Protein AF-A0A1C7MFK5-F1 (afdb_monomer_lite)

Foldseek 3Di:
DDDPPDPPPDPAWWKKKWFWDDDPDPDDTDIAIETEDADPLDPPDPADDQVNPDPRPDPQKDADPVDNSYMYGHDQLLVRLVCCVPPVCCVPVNPGDGQEIEMDQTEAFQFFDQSCVVPSSNNNQQSCLVVVHEYERHYEQDHPSDDPVPDPVDCQPSVNVSVVVVVVVVCVLCPPDPSVVDHSDGRQKYKYKYAADEGPPDPQHDAEEFEAARAAQDWDWDWDQDPVPRHIDTDTDNDCVRRPCQDDDNPGHGCVVQSNDSHMYMYMDGPPPDGPCVVVVVVVVVCVVPVDDPDDPD

Radius of gyration: 21.27 Å; chains: 1; bounding box: 62×51×61 Å

Secondary structure (DSSP, 8-state):
-----------PPP-EEEEE---SSSS---EEEEEE------TT-S-BSGGG-B-TT--SEEE-SS-TTEEEESS-HHHHHHHIIIIIHHHHHTTPPP-EEEEEEEES---HHHHHHH-HHHHHHHHHHHTT--EEEEEESS---S-GGG----TTSHHHHHHHHHHHHHHHHHTT--TTTS-SS-TTEEEEEEE-S-STTSS-SSPPEEEEBS-SS--EEEEEE-TTTSSEEEEEE--TTTT---SS-TTSPBHHHHHTSS-EEEEEEES--PPPHHHHHHHHHHHHHHH-TT----

Sequence (298 aa):
MTPRNKCQQGTLPQYAVQFKHLGFGEHQGNILRFEGRWTRCSLGRTRCGEFGSVPVGAPYFGQDQHNPDLFYFNGTPAATVLFGLDVIVPQHFGSKPVDLVVSGPNEGQNNGPFIFTTSGTIGATYASVERGLPAVAFSAGNSTHRSFTTNTGKKDDPANLAGQVVAKLVIALAKGVNTKQNRLLPLGIGLTVNLPIFGPGNDCTEPPFILTRLTGGATIDKISISSQTGFPTSSDLVAPGLNTPINGIISLPGETPTSAKCETAVSIFSVDYDAPAAIAAPIQAHLLPIIGNGRSLL

Structure (mmCIF, N/CA/C/O backbone):
data_AF-A0A1C7MFK5-F1
#
_entry.id   AF-A0A1C7MFK5-F1
#
loop_
_atom_site.group_PDB
_atom_site.id
_atom_site.type_symbol
_atom_site.label_atom_id
_atom_site.label_alt_id
_atom_site.label_comp_id
_atom_site.label_asym_id
_atom_site.label_entity_id
_atom_site.label_seq_id
_atom_site.pdbx_PDB_ins_code
_atom_site.Cartn_x
_atom_site.Cartn_y
_atom_site.Cartn_z
_atom_site.occupancy
_atom_site.B_iso_or_equiv
_atom_site.auth_seq_id
_atom_site.auth_comp_id
_atom_site.auth_asym_id
_atom_site.auth_atom_id
_atom_site.pdbx_PDB_model_num
ATOM 1 N N . MET A 1 1 ? 34.290 -12.315 -0.482 1.00 34.56 1 MET A N 1
ATOM 2 C CA . MET A 1 1 ? 32.872 -11.934 -0.660 1.00 34.56 1 MET A CA 1
ATOM 3 C C . MET A 1 1 ? 32.040 -13.195 -0.522 1.00 34.56 1 MET A C 1
ATOM 5 O O . MET A 1 1 ? 32.123 -14.069 -1.370 1.00 34.56 1 MET A O 1
ATOM 9 N N . THR A 1 2 ? 31.370 -13.357 0.613 1.00 22.39 2 THR A N 1
ATOM 10 C CA . THR A 1 2 ? 30.671 -14.591 0.994 1.00 22.39 2 THR A CA 1
ATOM 11 C C . THR A 1 2 ? 29.369 -14.731 0.188 1.00 22.39 2 THR A C 1
ATOM 13 O O . THR A 1 2 ? 28.595 -13.770 0.162 1.00 22.39 2 THR A O 1
ATOM 16 N N . PRO A 1 3 ? 29.093 -15.872 -0.472 1.00 23.62 3 PRO A N 1
ATOM 17 C CA . PRO A 1 3 ? 27.879 -16.048 -1.267 1.00 23.62 3 PRO A CA 1
ATOM 18 C C . PRO A 1 3 ? 26.658 -16.139 -0.344 1.00 23.62 3 PRO A C 1
ATOM 20 O O . PRO A 1 3 ? 26.613 -16.979 0.557 1.00 23.62 3 PRO A O 1
ATOM 23 N N . ARG A 1 4 ? 25.651 -15.279 -0.548 1.00 24.02 4 ARG A N 1
ATOM 24 C CA . ARG A 1 4 ? 24.360 -15.382 0.150 1.00 24.02 4 ARG A CA 1
ATOM 25 C C . ARG A 1 4 ? 23.555 -16.537 -0.450 1.00 24.02 4 ARG A C 1
ATOM 27 O O . ARG A 1 4 ? 22.720 -16.329 -1.322 1.00 24.02 4 ARG A O 1
ATOM 34 N N . ASN A 1 5 ? 23.779 -17.747 0.053 1.00 24.45 5 ASN A N 1
ATOM 35 C CA . ASN A 1 5 ? 22.832 -18.848 -0.092 1.00 24.45 5 ASN A CA 1
ATOM 36 C C . ASN A 1 5 ? 21.573 -18.511 0.714 1.00 24.45 5 ASN A C 1
ATOM 38 O O . ASN A 1 5 ? 21.544 -18.655 1.935 1.00 24.45 5 ASN A O 1
ATOM 42 N N . LYS A 1 6 ? 20.531 -18.036 0.034 1.00 25.02 6 LYS A N 1
ATOM 43 C CA . LYS A 1 6 ? 19.189 -17.894 0.601 1.00 25.02 6 LYS A CA 1
ATOM 44 C C . LYS A 1 6 ? 18.189 -18.643 -0.281 1.00 25.02 6 LYS A C 1
ATOM 46 O O . LYS A 1 6 ? 17.406 -18.037 -0.995 1.00 25.02 6 LYS A O 1
ATOM 51 N N . CYS A 1 7 ? 18.142 -19.967 -0.134 1.00 21.17 7 CYS A N 1
ATOM 52 C CA . CYS A 1 7 ? 16.836 -20.624 -0.049 1.00 21.17 7 CYS A CA 1
ATOM 53 C C . CYS A 1 7 ? 16.244 -20.205 1.303 1.00 21.17 7 CYS A C 1
ATOM 55 O O . CYS A 1 7 ? 16.347 -20.925 2.296 1.00 21.17 7 CYS A O 1
ATOM 57 N N . GLN A 1 8 ? 15.741 -18.969 1.384 1.00 24.83 8 GLN A N 1
ATOM 58 C CA . GLN A 1 8 ? 14.966 -18.554 2.540 1.00 24.83 8 GLN A CA 1
ATOM 59 C C . GLN A 1 8 ? 13.680 -19.374 2.516 1.00 24.83 8 GLN A C 1
ATOM 61 O O . GLN A 1 8 ? 12.866 -19.243 1.606 1.00 24.83 8 GLN A O 1
ATOM 66 N N . GLN A 1 9 ? 13.498 -20.213 3.537 1.00 24.52 9 GLN A N 1
ATOM 67 C CA . GLN A 1 9 ? 12.167 -20.464 4.076 1.00 24.52 9 GLN A CA 1
ATOM 68 C C . GLN A 1 9 ? 11.458 -19.108 4.100 1.00 24.52 9 GLN A C 1
ATOM 70 O O . GLN A 1 9 ? 11.946 -18.206 4.777 1.00 24.52 9 GLN A O 1
ATOM 75 N N . GLY A 1 10 ? 10.421 -18.930 3.277 1.00 26.31 10 GLY A N 1
ATOM 76 C CA . GLY A 1 10 ? 9.772 -17.637 3.091 1.00 26.31 10 GLY A CA 1
ATOM 77 C C . GLY A 1 10 ? 9.350 -17.056 4.436 1.00 26.31 10 GLY A C 1
ATOM 78 O O . GLY A 1 10 ? 8.379 -17.506 5.041 1.00 26.31 10 GLY A O 1
ATOM 79 N N . THR A 1 11 ? 10.117 -16.087 4.924 1.00 31.39 11 THR A N 1
ATOM 80 C CA . THR A 1 11 ? 9.749 -15.224 6.038 1.00 31.39 11 THR A CA 1
ATOM 81 C C . THR A 1 11 ? 8.706 -14.270 5.483 1.00 31.39 11 THR A C 1
ATOM 83 O O . THR A 1 11 ? 9.035 -13.363 4.723 1.00 31.39 11 THR A O 1
ATOM 86 N N . LEU A 1 12 ? 7.438 -14.570 5.757 1.00 34.75 12 LEU A N 1
ATOM 87 C CA . LEU A 1 12 ? 6.312 -13.719 5.387 1.00 34.75 12 LEU A CA 1
ATOM 88 C C . LEU A 1 12 ? 6.352 -12.453 6.255 1.00 34.75 12 LEU A C 1
ATOM 90 O O . LEU A 1 12 ? 6.542 -12.601 7.462 1.00 34.75 12 LEU A O 1
ATOM 94 N N . PRO A 1 13 ? 6.177 -11.252 5.681 1.00 35.75 13 PRO A N 1
ATOM 95 C CA . PRO A 1 13 ? 6.284 -10.000 6.424 1.00 35.75 13 PRO A CA 1
ATOM 96 C C . PRO A 1 13 ? 5.230 -9.897 7.535 1.00 35.75 13 PRO A C 1
ATOM 98 O O . PRO A 1 13 ? 4.084 -10.318 7.354 1.00 35.75 13 PRO A O 1
ATOM 101 N N . GLN A 1 14 ? 5.602 -9.293 8.670 1.00 39.41 14 GLN A N 1
ATOM 102 C CA . GLN A 1 14 ? 4.634 -8.772 9.635 1.00 39.41 14 GLN A CA 1
ATOM 103 C C . GLN A 1 14 ? 3.899 -7.582 9.021 1.00 39.41 14 GLN A C 1
ATOM 105 O O . GLN A 1 14 ? 4.513 -6.681 8.451 1.00 39.41 14 GLN A O 1
ATOM 110 N N . TYR A 1 15 ? 2.581 -7.553 9.174 1.00 46.72 15 TYR A N 1
ATOM 111 C CA . TYR A 1 15 ? 1.778 -6.383 8.856 1.00 46.72 15 TYR A CA 1
ATOM 112 C C . TYR A 1 15 ? 0.739 -6.182 9.952 1.00 46.72 15 TYR A C 1
ATOM 114 O O . TYR A 1 15 ? 0.060 -7.120 10.376 1.00 46.72 15 TYR A O 1
ATOM 122 N N . ALA A 1 16 ? 0.632 -4.935 10.398 1.00 54.47 16 ALA A N 1
ATOM 123 C CA . ALA A 1 16 ? -0.406 -4.493 11.305 1.00 54.47 16 ALA A CA 1
ATOM 124 C C . ALA A 1 16 ? -1.501 -3.791 10.499 1.00 54.47 16 ALA A C 1
ATOM 126 O O . ALA A 1 16 ? -1.201 -2.895 9.715 1.00 54.47 16 ALA A O 1
ATOM 127 N N . VAL A 1 17 ? -2.761 -4.163 10.697 1.00 51.91 17 VAL A N 1
ATOM 128 C CA . VAL A 1 17 ? -3.902 -3.368 10.233 1.00 51.91 17 VAL A CA 1
ATOM 129 C C . VAL A 1 17 ? -4.434 -2.589 11.421 1.00 51.91 17 VAL A C 1
ATOM 131 O O . VAL A 1 17 ? -4.752 -3.173 12.454 1.00 51.91 17 VAL A O 1
ATOM 134 N N . GLN A 1 18 ? -4.493 -1.271 11.295 1.00 58.47 18 GLN A N 1
ATOM 135 C CA . GLN A 1 18 ? -4.996 -0.378 12.322 1.00 58.47 18 GLN A CA 1
ATOM 136 C C . GLN A 1 18 ? -6.308 0.252 11.868 1.00 58.47 18 GLN A C 1
ATOM 138 O O . GLN A 1 18 ? -6.368 0.879 10.810 1.00 58.47 18 GLN A O 1
ATOM 143 N N . PHE A 1 19 ? -7.344 0.122 12.689 1.00 57.62 19 PHE A N 1
ATOM 144 C CA . PHE A 1 19 ? -8.611 0.825 12.520 1.00 57.62 19 PHE A CA 1
ATOM 145 C C . PHE A 1 19 ? -8.617 2.044 13.424 1.00 57.62 19 PHE A C 1
ATOM 147 O O . PHE A 1 19 ? -8.344 1.916 14.620 1.00 57.62 19 PHE A O 1
ATOM 154 N N . LYS A 1 20 ? -8.928 3.217 12.868 1.00 50.03 20 LYS A N 1
ATOM 155 C CA . LYS A 1 20 ? -8.963 4.463 13.634 1.00 50.03 20 LYS A CA 1
ATOM 156 C C . LYS A 1 20 ? -10.342 5.111 13.583 1.00 50.03 20 LYS A C 1
ATOM 158 O O . LYS A 1 20 ? -10.894 5.300 12.499 1.00 50.03 20 LYS A O 1
ATOM 163 N N . HIS A 1 21 ? -10.838 5.504 14.757 1.00 43.50 21 HIS A N 1
ATOM 164 C CA . HIS A 1 21 ? -11.960 6.433 14.895 1.00 43.50 21 HIS A CA 1
ATOM 165 C C . HIS A 1 21 ? -11.439 7.825 15.283 1.00 43.50 21 HIS A C 1
ATOM 167 O O . HIS A 1 21 ? -10.732 7.980 16.284 1.00 43.50 21 HIS A O 1
ATOM 173 N N . LEU A 1 22 ? -11.756 8.840 14.484 1.00 48.69 22 LEU A N 1
ATOM 174 C CA . LEU A 1 22 ? -11.334 10.227 14.664 1.00 48.69 22 LEU A CA 1
ATOM 175 C C . LEU A 1 22 ? -12.484 11.035 15.289 1.00 48.69 22 LEU A C 1
ATOM 177 O O . LEU A 1 22 ? -13.382 11.509 14.598 1.00 48.69 22 LEU A O 1
ATOM 181 N N . GLY A 1 23 ? -12.454 11.202 16.615 1.00 32.25 23 GLY A N 1
ATOM 182 C CA . GLY A 1 23 ? -13.325 12.132 17.343 1.00 32.25 23 GLY A CA 1
ATOM 183 C C . GLY A 1 23 ? -12.617 13.466 17.606 1.00 32.25 23 GLY A C 1
ATOM 184 O O . GLY A 1 23 ? -11.469 13.473 18.036 1.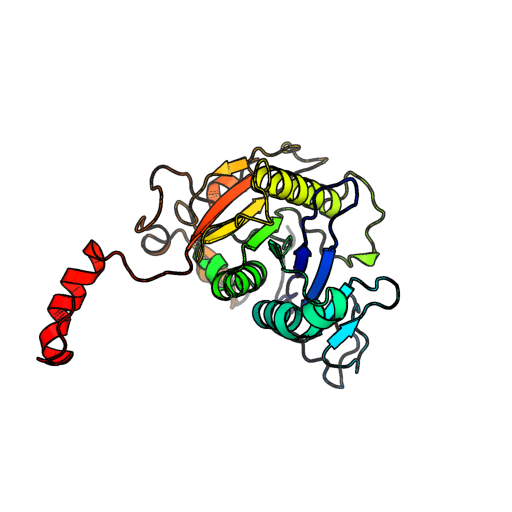00 32.25 23 GLY A O 1
ATOM 185 N N . PHE A 1 24 ? -13.275 14.603 17.354 1.00 29.62 24 PHE A N 1
ATOM 186 C CA . PHE A 1 24 ? -12.742 15.926 17.710 1.00 29.62 24 PHE A CA 1
ATOM 187 C C . PHE A 1 24 ? -13.037 16.274 19.178 1.00 29.62 24 PHE A C 1
ATOM 189 O O . PHE A 1 24 ? -14.198 16.270 19.588 1.00 29.62 24 PHE A O 1
ATOM 196 N N . GLY A 1 25 ? -11.971 16.608 19.914 1.00 26.14 25 GLY A N 1
ATOM 197 C CA . GLY A 1 25 ? -11.950 17.065 21.309 1.00 26.14 25 GLY A CA 1
ATOM 198 C C . GLY A 1 25 ? -10.894 16.300 22.109 1.00 26.14 25 GLY A C 1
ATOM 199 O O . GLY A 1 25 ? -11.184 15.166 22.446 1.00 26.14 25 GLY A O 1
ATOM 200 N N . GLU A 1 26 ? -9.706 16.901 22.316 1.00 24.91 26 GLU A N 1
ATOM 201 C CA . GLU A 1 26 ? -8.511 16.567 23.157 1.00 24.91 26 GLU A CA 1
ATOM 202 C C . GLU A 1 26 ? -8.157 15.115 23.576 1.00 24.91 26 GLU A C 1
ATOM 204 O O . GLU A 1 26 ? -7.120 14.887 24.197 1.00 24.91 26 GLU A O 1
ATOM 209 N N . HIS A 1 27 ? -8.910 14.101 23.175 1.00 26.84 27 HIS A N 1
ATOM 210 C CA . HIS A 1 27 ? -8.717 12.709 23.520 1.00 26.84 27 HIS A CA 1
ATOM 211 C C . HIS A 1 27 ? -8.313 11.921 22.278 1.00 26.84 27 HIS A C 1
ATOM 213 O O . HIS A 1 27 ? -8.924 11.997 21.212 1.00 26.84 27 HIS A O 1
ATOM 219 N N . GLN A 1 28 ? -7.217 11.188 22.445 1.00 32.47 28 GLN A N 1
ATOM 220 C CA . GLN A 1 28 ? -6.614 10.267 21.493 1.00 32.47 28 GLN A CA 1
ATOM 221 C C . GLN A 1 28 ? -7.695 9.415 20.805 1.00 32.47 28 GLN A C 1
ATOM 223 O O . GLN A 1 28 ? -8.489 8.765 21.476 1.00 32.47 28 GLN A O 1
ATOM 228 N N . GLY A 1 29 ? -7.751 9.432 19.468 1.00 37.81 29 GLY A N 1
ATOM 229 C CA . GLY A 1 29 ? -8.662 8.557 18.724 1.00 37.81 29 GLY A CA 1
ATOM 230 C C . GLY A 1 29 ? -8.407 7.087 19.067 1.00 37.81 29 GLY A C 1
ATOM 231 O O . GLY A 1 29 ? -7.252 6.691 19.216 1.00 37.81 29 GLY A O 1
ATOM 232 N N . ASN A 1 30 ? -9.468 6.285 19.181 1.00 47.56 30 ASN A N 1
ATOM 233 C CA . ASN A 1 30 ? -9.343 4.860 19.484 1.00 47.56 30 ASN A CA 1
ATOM 234 C C . ASN A 1 30 ? -8.688 4.135 18.298 1.00 47.56 30 ASN A C 1
ATOM 236 O O . ASN A 1 30 ? -9.104 4.331 17.150 1.00 47.56 30 ASN A O 1
ATOM 240 N N . ILE A 1 31 ? -7.670 3.315 18.577 1.00 53.03 31 ILE A N 1
ATOM 241 C CA . ILE A 1 31 ? -6.916 2.549 17.577 1.00 53.03 31 ILE A CA 1
ATOM 242 C C . ILE A 1 31 ? -7.033 1.067 17.916 1.00 53.03 31 ILE A C 1
ATOM 244 O O . ILE A 1 31 ? -6.599 0.661 18.983 1.00 53.03 31 ILE A O 1
ATOM 248 N N . LEU A 1 32 ? -7.556 0.268 16.989 1.00 47.97 32 LEU A N 1
ATOM 249 C CA . LEU A 1 32 ? -7.585 -1.194 17.083 1.00 47.97 32 LEU A CA 1
ATOM 250 C C . LEU A 1 32 ? -6.549 -1.770 16.124 1.00 47.97 32 LEU A C 1
ATOM 252 O O . LEU A 1 32 ? -6.536 -1.381 14.958 1.00 47.97 32 LEU A O 1
ATOM 256 N N . ARG A 1 33 ? -5.686 -2.670 16.592 1.00 60.06 33 ARG A N 1
ATOM 257 C CA . ARG A 1 33 ? -4.585 -3.263 15.825 1.00 60.06 33 ARG A CA 1
ATOM 258 C C . ARG A 1 33 ? -4.807 -4.754 15.586 1.00 60.06 33 ARG A C 1
ATOM 260 O O . ARG A 1 33 ? -5.143 -5.500 16.500 1.00 60.06 33 ARG A O 1
ATOM 267 N N . PHE A 1 34 ? -4.523 -5.188 14.365 1.00 55.03 34 PHE A N 1
ATOM 268 C CA . PHE A 1 34 ? -4.550 -6.586 13.955 1.00 55.03 34 PHE A CA 1
ATOM 269 C C . PHE A 1 34 ? -3.234 -7.019 13.368 1.00 55.03 34 PHE A C 1
ATOM 271 O O . PHE A 1 34 ? -2.748 -6.380 12.440 1.00 55.03 34 PHE A O 1
ATOM 278 N N . GLU A 1 35 ? -2.745 -8.170 13.801 1.00 53.84 35 GLU A N 1
ATOM 279 C CA . GLU A 1 35 ? -1.743 -8.917 13.054 1.00 53.84 35 GLU A CA 1
ATOM 280 C C . GLU A 1 35 ? -2.417 -10.049 12.272 1.00 53.84 35 GLU A C 1
ATOM 282 O O . GLU A 1 35 ? -3.108 -10.908 12.829 1.00 53.84 35 GLU A O 1
ATOM 287 N N . GLY A 1 36 ? -2.228 -10.053 10.953 1.00 47.72 36 GLY A N 1
ATOM 288 C CA . GLY A 1 36 ? -2.626 -11.173 10.105 1.00 47.72 36 GLY A CA 1
ATOM 289 C C . GLY A 1 36 ? -1.431 -12.063 9.800 1.00 47.72 36 GLY A C 1
ATOM 290 O O . GLY A 1 36 ? -0.330 -11.560 9.573 1.00 47.72 36 GLY A O 1
ATOM 291 N N . ARG A 1 37 ? -1.624 -13.386 9.761 1.00 52.84 37 ARG A N 1
ATOM 292 C CA . ARG A 1 37 ? -0.569 -14.289 9.282 1.00 52.84 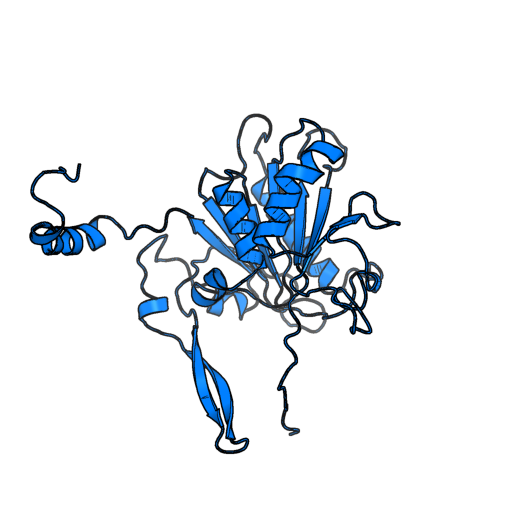37 ARG A CA 1
ATOM 293 C C . ARG A 1 37 ? -1.095 -15.489 8.509 1.00 52.84 37 ARG A C 1
ATOM 295 O O . ARG A 1 37 ? -1.928 -16.248 8.991 1.00 52.84 37 ARG A O 1
ATOM 302 N N . TRP A 1 38 ? -0.447 -15.736 7.370 1.00 41.97 38 TRP A N 1
ATOM 303 C CA . TRP A 1 38 ? -0.438 -17.012 6.660 1.00 41.97 38 TRP A CA 1
ATOM 304 C C . TRP A 1 38 ? 0.564 -17.972 7.299 1.00 41.97 38 TRP A C 1
ATOM 306 O O . TRP A 1 38 ? 1.728 -18.034 6.920 1.00 41.97 38 TRP A O 1
ATOM 316 N N . THR A 1 39 ? 0.163 -18.750 8.292 1.00 43.94 39 THR A N 1
ATOM 317 C CA . THR A 1 39 ? 0.841 -20.030 8.545 1.00 43.94 39 THR A CA 1
ATOM 318 C C . THR A 1 39 ? -0.091 -20.898 9.361 1.00 43.94 39 THR A C 1
ATOM 320 O O . THR A 1 39 ? -0.419 -20.550 10.488 1.00 43.94 39 THR A O 1
ATOM 323 N N . ARG A 1 40 ? -0.507 -22.051 8.811 1.00 42.25 40 ARG A N 1
ATOM 324 C CA . ARG A 1 40 ? -1.255 -23.048 9.589 1.00 42.25 40 ARG A CA 1
ATOM 325 C C . ARG A 1 40 ? -0.496 -23.320 10.887 1.00 42.25 40 ARG A C 1
ATOM 327 O O . ARG A 1 40 ? 0.621 -23.848 10.847 1.00 42.25 40 ARG A O 1
ATOM 334 N N . CYS A 1 41 ? -1.133 -23.016 12.015 1.00 52.09 41 CYS A N 1
ATOM 335 C CA . CYS A 1 41 ? -0.803 -23.562 13.326 1.00 52.09 41 CYS A CA 1
ATOM 336 C C . CYS A 1 41 ? -1.159 -25.057 13.348 1.00 52.09 41 CYS A C 1
ATOM 338 O O . CYS A 1 41 ? -2.062 -25.484 14.057 1.00 52.09 41 CYS A O 1
ATOM 340 N N . SER A 1 42 ? -0.524 -25.858 12.490 1.00 49.41 42 SER A N 1
ATOM 341 C CA . SER A 1 42 ? -0.700 -27.307 12.484 1.00 49.41 42 SER A CA 1
ATOM 342 C C . SER A 1 42 ? 0.139 -27.942 13.588 1.00 49.41 42 SER A C 1
ATOM 344 O O . SER A 1 42 ? 1.259 -27.500 13.863 1.00 49.41 42 SER A O 1
ATOM 346 N N . LEU A 1 43 ? -0.388 -29.019 14.171 1.00 43.38 43 LEU A N 1
ATOM 347 C CA . LEU A 1 43 ? 0.341 -29.901 15.081 1.00 43.38 43 LEU A CA 1
ATOM 348 C C . LEU A 1 43 ? 1.644 -30.356 14.390 1.00 43.38 43 LEU A C 1
ATOM 350 O O . LEU A 1 43 ? 1.598 -30.877 13.278 1.00 43.38 43 LEU A O 1
ATOM 354 N N . GLY A 1 44 ? 2.800 -30.075 15.004 1.00 48.19 44 GLY A N 1
ATOM 355 C CA . GLY A 1 44 ? 4.134 -30.390 14.462 1.00 48.19 44 GLY A CA 1
ATOM 356 C C . GLY A 1 44 ? 5.105 -29.206 14.323 1.00 48.19 44 GLY A C 1
ATOM 357 O O . GLY A 1 44 ? 6.276 -29.426 14.024 1.00 48.19 44 GLY A O 1
ATOM 358 N N . ARG A 1 45 ? 4.673 -27.955 14.552 1.00 54.06 45 ARG A N 1
ATOM 359 C CA . ARG A 1 45 ? 5.587 -26.795 14.631 1.00 54.06 45 ARG A CA 1
ATOM 360 C C . ARG A 1 45 ? 6.090 -26.558 16.056 1.00 54.06 45 ARG A C 1
ATOM 362 O O . ARG A 1 45 ? 5.355 -26.759 17.014 1.00 54.06 45 ARG A O 1
ATOM 369 N N . THR A 1 46 ? 7.317 -26.047 16.181 1.00 54.69 46 THR A N 1
ATOM 370 C CA . THR A 1 46 ? 7.901 -25.603 17.462 1.00 54.69 46 THR A CA 1
ATOM 371 C C . THR A 1 46 ? 7.538 -24.159 17.828 1.00 54.69 46 THR A C 1
ATOM 373 O O . THR A 1 46 ? 7.701 -23.777 18.983 1.00 54.69 46 THR A O 1
ATOM 376 N N . ARG A 1 47 ? 7.057 -23.349 16.866 1.00 59.19 47 ARG A N 1
ATOM 377 C CA . ARG A 1 47 ? 6.576 -21.965 17.053 1.00 59.19 47 ARG A CA 1
ATOM 378 C C . ARG A 1 47 ? 5.462 -21.627 16.051 1.00 59.19 47 ARG A C 1
ATOM 380 O O . ARG A 1 47 ? 5.485 -22.117 14.919 1.00 59.19 47 ARG A O 1
ATOM 387 N N . CYS A 1 48 ? 4.536 -20.764 16.461 1.00 65.88 48 CYS A N 1
ATOM 388 C CA . CYS A 1 48 ? 3.463 -20.192 15.645 1.00 65.88 48 CYS A CA 1
ATOM 389 C C . CYS A 1 48 ? 3.514 -18.651 15.734 1.00 65.88 48 CYS A C 1
ATOM 391 O O . CYS A 1 48 ? 4.098 -18.099 16.666 1.00 65.88 48 CYS A O 1
ATOM 393 N N . GLY A 1 49 ? 3.001 -17.939 14.724 1.00 68.25 49 GLY A N 1
ATOM 394 C CA . GLY A 1 49 ? 3.303 -16.504 14.588 1.00 68.25 49 GLY A CA 1
ATOM 395 C C . GLY A 1 49 ? 4.785 -16.240 14.257 1.00 68.25 49 GLY A C 1
ATOM 396 O O . GLY A 1 49 ? 5.631 -17.130 14.371 1.00 68.25 49 GLY A O 1
ATOM 397 N N . GLU A 1 50 ? 5.147 -15.029 13.827 1.00 71.50 50 GLU A N 1
ATOM 398 C CA . GLU A 1 50 ? 6.577 -14.688 13.721 1.00 71.50 50 GLU A CA 1
ATOM 399 C C . GLU A 1 50 ? 7.116 -14.563 15.115 1.00 71.50 50 GLU A C 1
ATOM 401 O O . GLU A 1 50 ? 6.408 -14.122 16.016 1.00 71.50 50 GLU A O 1
ATOM 406 N N . PHE A 1 51 ? 8.387 -14.907 15.280 1.00 80.44 51 PHE A N 1
ATOM 407 C CA . PHE A 1 51 ? 9.066 -14.770 16.561 1.00 80.44 51 PHE A CA 1
ATOM 408 C C . PHE A 1 51 ? 8.377 -15.528 17.717 1.00 80.44 51 PHE A C 1
ATOM 410 O O . PHE A 1 51 ? 8.799 -15.391 18.860 1.00 80.44 51 PHE A O 1
ATOM 417 N N . GLY A 1 52 ? 7.393 -16.396 17.435 1.00 77.50 52 GLY A N 1
ATOM 418 C CA . GLY A 1 52 ? 6.592 -17.072 18.454 1.00 77.50 52 GLY A CA 1
ATOM 419 C C . GLY A 1 52 ? 5.459 -16.218 19.031 1.00 77.50 52 GLY A C 1
ATOM 420 O O . GLY A 1 52 ? 5.055 -16.485 20.157 1.00 77.50 52 GLY A O 1
ATOM 421 N N . SER A 1 53 ? 4.973 -15.198 18.308 1.00 76.94 53 SER A N 1
ATOM 422 C CA . SER A 1 53 ? 3.927 -14.288 18.801 1.00 76.94 53 SER A CA 1
ATOM 423 C C . SER A 1 53 ? 2.574 -14.961 19.051 1.00 76.94 53 SER A C 1
ATOM 425 O O . SER A 1 53 ? 1.767 -14.435 19.809 1.00 76.94 53 SER A O 1
ATOM 427 N N . VAL A 1 54 ? 2.329 -16.137 18.461 1.00 80.81 54 VAL A N 1
ATOM 428 C CA . VAL A 1 54 ? 1.111 -16.926 18.688 1.00 80.81 54 VAL A CA 1
ATOM 429 C C . VAL A 1 54 ? 1.503 -18.311 19.213 1.00 80.81 54 VAL A C 1
ATOM 431 O O . VAL A 1 54 ? 2.307 -18.994 18.576 1.00 80.81 54 VAL A O 1
ATOM 434 N N . PRO A 1 55 ? 0.955 -18.783 20.346 1.00 80.56 55 PRO A N 1
ATOM 435 C CA . PRO A 1 55 ? 1.255 -20.122 20.846 1.00 80.56 55 PRO A CA 1
ATOM 436 C C . PRO A 1 55 ? 0.862 -21.231 19.858 1.00 80.56 55 PRO A C 1
ATOM 438 O O . PRO A 1 55 ? -0.116 -21.125 19.116 1.00 80.56 55 PRO A O 1
ATOM 441 N N . VAL A 1 56 ? 1.607 -22.338 19.863 1.00 79.94 56 VAL A N 1
ATOM 442 C CA . VAL A 1 56 ? 1.225 -23.538 19.101 1.00 79.94 56 VAL A CA 1
ATOM 443 C C . VAL A 1 56 ? -0.102 -24.071 19.644 1.00 79.94 56 VAL A C 1
ATOM 445 O O . VAL A 1 56 ? -0.272 -24.195 20.853 1.00 79.94 56 VAL A O 1
ATOM 448 N N . GLY A 1 57 ? -1.041 -24.386 18.750 1.00 81.25 57 GLY A N 1
ATOM 449 C CA . GLY A 1 57 ? -2.378 -24.857 19.127 1.00 81.25 57 GLY A CA 1
ATOM 450 C C . GLY A 1 57 ? -3.342 -23.754 19.571 1.00 81.25 57 GLY A C 1
ATOM 451 O O . GLY A 1 57 ? -4.473 -24.068 19.933 1.00 81.25 57 GLY A O 1
ATOM 452 N N . ALA A 1 58 ? -2.933 -22.480 19.520 1.00 82.12 58 ALA A N 1
ATOM 453 C CA . ALA A 1 58 ? -3.851 -21.372 19.744 1.00 82.12 58 ALA A CA 1
ATOM 454 C C . ALA A 1 58 ? -5.004 -21.387 18.711 1.00 82.12 58 ALA A C 1
ATOM 456 O O . ALA A 1 58 ? -4.807 -21.868 17.585 1.00 82.12 58 ALA A O 1
ATOM 457 N N . PRO A 1 59 ? -6.200 -20.874 19.066 1.00 87.12 59 PRO A N 1
ATOM 458 C CA . PRO A 1 59 ? -7.324 -20.770 18.137 1.00 87.12 59 PRO A CA 1
ATOM 459 C C . PRO A 1 59 ? -6.982 -19.959 16.878 1.00 87.12 59 PRO A C 1
ATOM 461 O O . PRO A 1 59 ? -5.954 -19.294 16.791 1.00 87.12 59 PRO A O 1
ATOM 464 N N . TYR A 1 60 ? -7.861 -19.983 15.873 1.00 82.50 60 TYR A N 1
ATOM 465 C CA . TYR A 1 60 ? -7.634 -19.239 14.625 1.00 82.50 60 TYR A CA 1
ATOM 466 C C . TYR A 1 60 ? -7.644 -17.711 14.811 1.00 82.50 60 TYR A C 1
ATOM 468 O O . TYR A 1 60 ? -7.223 -16.993 13.907 1.00 82.50 60 TYR A O 1
ATOM 476 N N . PHE A 1 61 ? -8.111 -17.211 15.954 1.00 89.56 61 PHE A N 1
ATOM 477 C CA . PHE A 1 61 ? -8.059 -15.804 16.331 1.00 89.56 61 PHE A CA 1
ATOM 478 C C . PHE A 1 61 ? -7.917 -15.661 17.846 1.00 89.56 61 PHE A C 1
ATOM 480 O O . PHE A 1 61 ? -8.269 -16.570 18.601 1.00 89.56 61 PHE A O 1
ATOM 487 N N . GLY A 1 62 ? -7.449 -14.503 18.290 1.00 87.81 62 GLY A N 1
ATOM 488 C CA . GLY A 1 62 ? -7.406 -14.166 19.705 1.00 87.81 62 GLY A CA 1
ATOM 489 C C . GLY A 1 62 ? -6.969 -12.730 19.938 1.00 87.81 62 GLY A C 1
ATOM 490 O O . GLY A 1 62 ? -6.678 -11.994 18.997 1.00 87.81 62 GLY A O 1
ATOM 491 N N . GLN A 1 63 ? -6.945 -12.349 21.207 1.00 88.56 63 GLN A N 1
ATOM 492 C CA . GLN A 1 63 ? -6.570 -11.024 21.687 1.00 88.56 63 GLN A CA 1
ATOM 493 C C . GLN A 1 63 ? -5.287 -11.141 22.511 1.00 88.56 63 GLN A C 1
ATOM 495 O O . GLN A 1 63 ? -5.078 -12.147 23.198 1.00 88.56 63 GLN A O 1
ATOM 500 N N . ASP A 1 64 ? -4.423 -10.138 22.425 1.00 85.25 64 ASP A N 1
ATOM 501 C CA . ASP A 1 64 ? -3.226 -10.054 23.250 1.00 85.25 64 ASP A CA 1
ATOM 502 C C . ASP A 1 64 ? -3.604 -9.872 24.729 1.00 85.25 64 ASP A C 1
ATOM 504 O O . ASP A 1 64 ? -4.534 -9.145 25.076 1.00 85.25 64 ASP A O 1
ATOM 508 N N . GLN A 1 65 ? -2.882 -10.554 25.620 1.00 85.56 65 GLN A N 1
ATOM 509 C CA . GLN A 1 65 ? -3.190 -10.556 27.055 1.00 85.56 65 GLN A CA 1
ATOM 510 C C . GLN A 1 65 ? -2.805 -9.249 27.756 1.00 85.56 65 GLN A C 1
ATOM 512 O O . GLN A 1 65 ? -3.314 -8.954 28.838 1.00 85.56 65 GLN A O 1
ATOM 517 N N . HIS A 1 66 ? -1.886 -8.485 27.171 1.00 86.62 66 HIS A N 1
ATOM 518 C CA . HIS A 1 66 ? -1.349 -7.250 27.733 1.00 86.62 66 HIS A CA 1
ATOM 519 C C . HIS A 1 66 ? -1.837 -6.008 26.985 1.00 86.62 66 HIS A C 1
ATOM 521 O O . HIS A 1 66 ? -1.722 -4.899 27.508 1.00 86.62 66 HIS A O 1
ATOM 527 N N . ASN A 1 67 ? -2.397 -6.181 25.788 1.00 84.81 67 ASN A N 1
ATOM 528 C CA . ASN A 1 67 ? -2.949 -5.114 24.975 1.00 84.81 67 ASN A CA 1
ATOM 529 C C . ASN A 1 67 ? -4.352 -5.482 24.450 1.00 84.81 67 ASN A C 1
ATOM 531 O O . ASN A 1 67 ? -4.465 -6.186 23.445 1.00 84.81 67 ASN A O 1
ATOM 535 N N . PRO A 1 68 ? -5.432 -4.960 25.063 1.00 87.19 68 PRO A N 1
ATOM 536 C CA . PRO A 1 68 ? -6.797 -5.263 24.638 1.00 87.19 68 PRO A CA 1
ATOM 537 C C . PRO A 1 68 ? -7.144 -4.682 23.258 1.00 87.19 68 PRO A C 1
ATOM 539 O O . PRO A 1 68 ? -8.161 -5.052 22.682 1.00 87.19 68 PRO A O 1
ATOM 542 N N . ASP A 1 69 ? -6.319 -3.801 22.701 1.00 86.56 69 ASP A N 1
ATOM 543 C CA . ASP A 1 69 ? -6.499 -3.280 21.348 1.00 86.56 69 ASP A CA 1
ATOM 544 C C . ASP A 1 69 ? -5.723 -4.090 20.300 1.00 86.56 69 ASP A C 1
ATOM 546 O O . ASP A 1 69 ? -5.719 -3.715 19.129 1.00 86.56 69 ASP A O 1
ATOM 550 N N . LEU A 1 70 ? -5.038 -5.173 20.682 1.00 87.62 70 LEU A N 1
ATOM 551 C CA . LEU A 1 70 ? -4.254 -6.005 19.772 1.00 87.62 70 LEU A CA 1
ATOM 552 C C . LEU A 1 70 ? -4.885 -7.387 19.615 1.00 87.62 70 LEU A C 1
ATOM 554 O O . LEU A 1 70 ? -5.075 -8.121 20.581 1.00 87.62 70 LEU A O 1
ATOM 558 N N . PHE A 1 71 ? -5.158 -7.758 18.370 1.00 89.00 71 PHE A N 1
ATOM 559 C CA . PHE A 1 71 ? -5.749 -9.039 18.003 1.00 89.00 71 PHE A CA 1
ATOM 560 C C . PHE A 1 71 ? -4.906 -9.738 16.939 1.00 89.00 71 PHE A C 1
ATOM 562 O O . PHE A 1 71 ? -4.209 -9.095 16.151 1.00 89.00 71 PHE A O 1
ATOM 569 N N . TYR A 1 72 ? -5.012 -11.063 16.871 1.00 85.94 72 TYR A N 1
ATOM 570 C CA . TYR A 1 72 ? -4.468 -11.850 15.769 1.00 85.94 72 TYR A CA 1
ATOM 571 C C . TYR A 1 72 ? -5.569 -12.633 15.057 1.00 85.94 72 TYR A C 1
ATOM 573 O O . TYR A 1 72 ? -6.547 -13.066 15.670 1.00 85.94 72 TYR A O 1
ATOM 581 N N . PHE A 1 73 ? -5.381 -12.845 13.755 1.00 85.12 73 PHE A N 1
ATOM 582 C CA . PHE A 1 73 ? -6.228 -13.707 12.934 1.00 85.12 73 PHE A CA 1
ATOM 583 C C . PHE A 1 73 ? -5.367 -14.531 11.971 1.00 85.12 73 PHE A C 1
ATOM 585 O O . PHE A 1 73 ? -4.544 -13.997 11.221 1.00 85.12 73 PHE A O 1
ATOM 592 N N . ASN A 1 74 ? -5.562 -15.847 11.982 1.00 82.50 74 ASN A N 1
ATOM 593 C CA . ASN A 1 74 ? -4.897 -16.793 11.092 1.00 82.50 74 ASN A CA 1
ATOM 594 C C . ASN A 1 74 ? -5.592 -16.800 9.723 1.00 82.50 74 ASN A C 1
ATOM 596 O O . ASN A 1 74 ? -6.392 -17.684 9.408 1.00 82.50 74 ASN A O 1
ATOM 600 N N . GLY A 1 75 ? -5.287 -15.785 8.922 1.00 80.75 75 GLY A N 1
ATOM 601 C CA . GLY A 1 75 ? -5.822 -15.604 7.583 1.00 80.75 75 GLY A CA 1
ATOM 602 C C . GLY A 1 75 ? -4.923 -14.733 6.713 1.00 80.75 75 GLY A C 1
ATOM 603 O O . GLY A 1 75 ? -3.863 -14.256 7.128 1.00 80.75 75 GLY A O 1
ATOM 604 N N . THR A 1 76 ? -5.360 -14.537 5.471 1.00 83.06 76 THR A N 1
ATOM 605 C CA . THR A 1 76 ? -4.714 -13.595 4.554 1.00 83.06 76 THR A CA 1
ATOM 606 C C . THR A 1 76 ? -4.835 -12.166 5.094 1.00 83.06 76 THR A C 1
ATOM 608 O O . THR A 1 76 ? -5.775 -11.895 5.833 1.00 83.06 76 THR A O 1
ATOM 611 N N . PRO A 1 77 ? -3.953 -11.226 4.720 1.00 87.25 77 PRO A N 1
ATOM 612 C CA . PRO A 1 77 ? -4.102 -9.822 5.116 1.00 87.25 77 PRO A CA 1
ATOM 613 C C . PRO A 1 77 ? -5.480 -9.235 4.777 1.00 87.25 77 PRO A C 1
ATOM 615 O O . PRO A 1 77 ? -6.090 -8.562 5.606 1.00 87.25 77 PRO A O 1
ATOM 618 N N . ALA A 1 78 ? -6.001 -9.545 3.585 1.00 89.50 78 ALA A N 1
ATOM 619 C CA . ALA A 1 78 ? -7.350 -9.160 3.183 1.00 89.50 78 ALA A CA 1
ATOM 620 C C . ALA A 1 78 ? -8.411 -9.808 4.092 1.00 89.50 78 ALA A C 1
ATOM 622 O O . ALA A 1 78 ? -9.314 -9.136 4.577 1.00 89.50 78 ALA A O 1
ATOM 623 N N . ALA A 1 79 ? -8.275 -11.097 4.411 1.00 87.75 79 ALA A N 1
ATOM 624 C CA . ALA A 1 79 ? -9.190 -11.765 5.334 1.00 87.75 79 ALA A CA 1
ATOM 625 C C . ALA A 1 79 ? -9.100 -11.196 6.763 1.00 87.75 79 ALA A C 1
ATOM 627 O O . ALA A 1 79 ? -10.119 -11.087 7.436 1.00 87.75 79 ALA A O 1
ATOM 628 N N . THR A 1 80 ? -7.911 -10.792 7.218 1.00 89.50 80 THR A N 1
ATOM 629 C CA . THR A 1 80 ? -7.695 -10.162 8.527 1.00 89.50 80 THR A CA 1
ATOM 630 C C . THR A 1 80 ? -8.445 -8.845 8.641 1.00 89.50 80 THR A C 1
ATOM 632 O O . THR A 1 80 ? -9.106 -8.626 9.653 1.00 89.50 80 THR A O 1
ATOM 635 N N . VAL A 1 81 ? -8.384 -7.979 7.624 1.00 93.81 81 VAL A N 1
ATOM 636 C CA . VAL A 1 81 ? -9.122 -6.712 7.680 1.00 93.81 81 VAL A CA 1
ATOM 637 C C . VAL A 1 81 ? -10.631 -6.936 7.623 1.00 93.81 81 VAL A C 1
ATOM 639 O O . VAL A 1 81 ? -11.354 -6.305 8.386 1.00 93.81 81 VAL A O 1
ATOM 642 N N . LEU A 1 82 ? -11.110 -7.883 6.810 1.00 94.81 82 LEU A N 1
ATOM 643 C CA . LEU A 1 82 ? -12.536 -8.219 6.742 1.00 94.81 82 LEU A CA 1
ATOM 644 C C . LEU A 1 82 ? -13.040 -8.797 8.069 1.00 94.81 82 LEU A C 1
ATOM 646 O O . LEU A 1 82 ? -14.057 -8.348 8.583 1.00 94.81 82 LEU A O 1
ATOM 650 N N . PHE A 1 83 ? -12.289 -9.715 8.683 1.00 92.75 83 PHE A N 1
ATOM 651 C CA . PHE A 1 83 ? -12.613 -10.243 10.008 1.00 92.75 83 PHE A CA 1
ATOM 652 C C . PHE A 1 83 ? -12.593 -9.144 11.080 1.00 92.75 83 PHE A C 1
ATOM 654 O O . PHE A 1 83 ? -13.491 -9.070 11.918 1.00 92.75 83 PHE A O 1
ATOM 661 N N . GLY A 1 84 ? -11.596 -8.256 11.034 1.00 91.44 84 GLY A N 1
ATOM 662 C CA . GLY A 1 84 ? -11.524 -7.095 11.915 1.00 91.44 84 GLY A CA 1
ATOM 663 C C . GLY A 1 84 ? -12.758 -6.202 11.787 1.00 91.44 84 GLY A C 1
ATOM 664 O O . GLY A 1 84 ? -13.341 -5.844 12.804 1.00 91.44 84 GLY A O 1
ATOM 665 N N . LEU A 1 85 ? -13.195 -5.906 10.561 1.00 93.50 85 LEU A N 1
ATOM 666 C CA . LEU A 1 85 ? -14.365 -5.070 10.279 1.00 93.50 85 LEU A CA 1
ATOM 667 C C . LEU A 1 85 ? -15.695 -5.727 10.652 1.00 93.50 85 LEU A C 1
ATOM 669 O O . LEU A 1 85 ? -16.557 -5.057 11.213 1.00 93.50 85 LEU A O 1
ATOM 673 N N . ASP A 1 86 ? -15.872 -7.008 10.337 1.00 94.56 86 ASP A N 1
ATOM 674 C CA . ASP A 1 86 ? -17.171 -7.675 10.460 1.00 94.56 86 ASP A CA 1
ATOM 675 C C . ASP A 1 86 ? -17.387 -8.289 11.855 1.00 94.56 86 ASP A C 1
ATOM 677 O O . ASP A 1 86 ? -18.529 -8.449 12.286 1.00 94.56 86 ASP A O 1
ATOM 681 N N . VAL A 1 87 ? -16.311 -8.630 12.576 1.00 93.31 87 VAL A N 1
ATOM 682 C CA . VAL A 1 87 ? -16.393 -9.335 13.868 1.00 93.31 87 VAL A CA 1
ATOM 683 C C . VAL A 1 87 ? -15.909 -8.472 15.022 1.00 93.31 87 VAL A C 1
ATOM 685 O O . VAL A 1 87 ? -16.637 -8.288 15.994 1.00 93.31 87 VAL A O 1
ATOM 688 N N . ILE A 1 88 ? -14.693 -7.933 1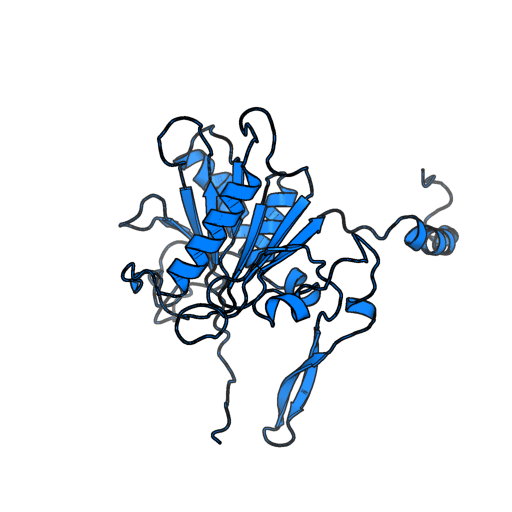4.944 1.00 91.50 88 ILE A N 1
ATOM 689 C CA . ILE A 1 88 ? -14.061 -7.332 16.126 1.00 91.50 88 ILE A CA 1
ATOM 690 C C . ILE A 1 88 ? -14.421 -5.860 16.301 1.00 91.50 88 ILE A C 1
ATOM 692 O O . ILE A 1 88 ? -14.714 -5.444 17.415 1.00 91.50 88 ILE A O 1
ATOM 696 N N . VAL A 1 89 ? -14.440 -5.060 15.233 1.00 89.88 89 VAL A N 1
ATOM 697 C CA . VAL A 1 89 ? -14.837 -3.646 15.294 1.00 89.88 89 VAL A CA 1
ATOM 698 C C . VAL A 1 89 ? -16.229 -3.487 15.925 1.00 89.88 89 VAL A C 1
ATOM 700 O O . VAL A 1 89 ? -16.339 -2.688 16.853 1.00 89.88 89 VAL A O 1
ATOM 703 N N . PRO A 1 90 ? -17.265 -4.265 15.551 1.00 91.31 90 PRO A N 1
ATOM 704 C CA . PRO A 1 90 ? -18.565 -4.199 16.216 1.00 91.31 90 PRO A CA 1
ATOM 705 C C . PRO A 1 90 ? -18.510 -4.577 17.702 1.00 91.31 90 PRO A C 1
ATOM 707 O O . PRO A 1 90 ? -19.203 -3.968 18.513 1.00 91.31 90 PRO A O 1
ATOM 710 N N . GLN A 1 91 ? -17.675 -5.550 18.082 1.00 90.62 91 GLN A N 1
ATOM 711 C CA . GLN A 1 91 ? -17.506 -5.962 19.482 1.00 90.62 91 GLN A CA 1
ATOM 712 C C . GLN A 1 91 ? -16.768 -4.908 20.316 1.00 90.62 91 GLN A C 1
ATOM 714 O O . GLN A 1 91 ? -17.114 -4.685 21.473 1.00 90.62 91 GLN A O 1
ATOM 719 N N . HIS A 1 92 ? -15.762 -4.256 19.730 1.00 86.31 92 HIS A N 1
ATOM 720 C CA . HIS A 1 92 ? -14.838 -3.372 20.442 1.00 86.31 92 HIS A CA 1
ATOM 721 C C . HIS A 1 92 ? -15.266 -1.903 20.414 1.00 86.31 92 HIS A C 1
ATOM 723 O O . HIS A 1 92 ? -15.112 -1.167 21.387 1.00 86.31 92 HIS A O 1
ATOM 729 N N . PHE A 1 93 ? -15.830 -1.458 19.292 1.00 81.75 93 PHE A N 1
ATOM 730 C CA . PHE A 1 93 ? -16.252 -0.077 19.064 1.00 81.75 93 PHE A CA 1
ATOM 731 C C . PHE A 1 93 ? -17.774 0.103 19.015 1.00 81.75 93 PHE A C 1
ATOM 733 O O . PHE A 1 93 ? -18.245 1.245 18.953 1.00 81.75 93 PHE A O 1
ATOM 740 N N . GLY A 1 94 ? -18.552 -0.981 19.086 1.00 87.50 94 GLY A N 1
ATOM 741 C CA . GLY A 1 94 ? -20.007 -0.926 18.988 1.00 87.50 94 GLY A CA 1
ATOM 742 C C . GLY A 1 94 ? -20.443 -0.403 17.621 1.00 87.50 94 GLY A C 1
ATOM 743 O O . GLY A 1 94 ? -19.988 -0.869 16.582 1.00 87.50 94 GLY A O 1
ATOM 744 N N . SER A 1 95 ? -21.309 0.609 17.617 1.00 85.25 95 SER A N 1
ATOM 745 C CA . SER A 1 95 ? -21.827 1.235 16.394 1.00 85.25 95 SER A CA 1
ATOM 746 C C . SER A 1 95 ? -20.956 2.375 15.848 1.00 85.25 95 SER A C 1
ATOM 748 O O . SER A 1 95 ? -21.407 3.110 14.967 1.00 85.25 95 SER A O 1
ATOM 750 N N . LYS A 1 96 ? -19.753 2.607 16.394 1.00 83.50 96 LYS A N 1
ATOM 751 C CA . LYS A 1 96 ? -18.889 3.700 15.923 1.00 83.50 96 LYS A CA 1
ATOM 752 C C . LYS A 1 96 ? -18.310 3.364 14.541 1.00 83.50 96 LYS A C 1
ATOM 754 O O . LYS A 1 96 ? -17.802 2.258 14.360 1.00 83.50 96 LYS A O 1
ATOM 759 N N . PRO A 1 97 ? -18.344 4.303 13.579 1.00 84.25 97 PRO A N 1
ATOM 760 C CA . PRO A 1 97 ? -17.798 4.064 12.251 1.00 84.25 97 PRO A CA 1
ATOM 761 C C . PRO A 1 97 ? -16.265 4.034 12.270 1.00 84.25 97 PRO A C 1
ATOM 763 O O . PRO A 1 97 ? -15.616 4.715 13.068 1.00 84.25 97 PRO A O 1
ATOM 766 N N . VAL A 1 98 ? -15.692 3.275 11.338 1.00 90.44 98 VAL A N 1
ATOM 767 C CA . VAL A 1 98 ? -14.263 3.325 11.014 1.00 90.44 98 VAL A CA 1
ATOM 768 C C . VAL A 1 98 ? -14.033 4.468 10.029 1.00 90.44 98 VAL A C 1
ATOM 770 O O . VAL A 1 98 ? -14.596 4.461 8.936 1.00 90.44 98 VAL A O 1
ATOM 773 N N . ASP A 1 99 ? -13.186 5.429 10.395 1.00 91.88 99 ASP A N 1
ATOM 774 C CA . ASP A 1 99 ? -12.894 6.590 9.541 1.00 91.88 99 ASP A CA 1
ATOM 775 C C . ASP A 1 99 ? -11.714 6.337 8.596 1.00 91.88 99 ASP A C 1
ATOM 777 O O . ASP A 1 99 ? -11.621 6.938 7.525 1.00 91.88 99 ASP A O 1
ATOM 781 N N . LEU A 1 100 ? -10.792 5.461 9.007 1.00 95.19 100 LEU A N 1
ATOM 782 C CA . LEU A 1 100 ? -9.581 5.130 8.267 1.00 95.19 100 LEU A CA 1
ATOM 783 C C . LEU A 1 100 ? -9.082 3.729 8.627 1.00 95.19 100 LEU A C 1
ATOM 785 O O . LEU A 1 100 ? -9.004 3.377 9.810 1.00 95.19 100 LEU A O 1
ATOM 789 N N . VAL A 1 101 ? -8.654 2.985 7.609 1.00 96.75 101 VAL A N 1
ATOM 790 C CA . VAL A 1 101 ? -7.832 1.781 7.762 1.00 96.75 101 VAL A CA 1
ATOM 791 C C . VAL A 1 101 ? -6.384 2.089 7.379 1.00 96.75 101 VAL A C 1
ATOM 793 O O . VAL A 1 101 ? -6.108 2.633 6.311 1.00 96.75 101 VAL A O 1
ATOM 796 N N . VAL A 1 102 ? -5.436 1.731 8.239 1.00 96.75 102 VAL A N 1
ATOM 797 C CA . VAL A 1 102 ? -3.997 1.860 7.978 1.00 96.75 102 VAL A CA 1
ATOM 798 C C . VAL A 1 102 ? -3.375 0.471 7.973 1.00 96.75 102 VAL A C 1
ATOM 800 O O . VAL A 1 102 ? -3.452 -0.229 8.974 1.00 96.75 102 VAL A O 1
ATOM 803 N N . SER A 1 103 ? -2.748 0.066 6.872 1.00 96.06 103 SER A N 1
ATOM 804 C CA . SER A 1 103 ? -2.053 -1.221 6.759 1.00 96.06 103 SER A CA 1
ATOM 805 C C . SER A 1 103 ? -0.540 -1.007 6.732 1.00 96.06 103 SER A C 1
ATOM 807 O O . SER A 1 103 ? -0.041 -0.230 5.916 1.00 96.06 103 SER A O 1
ATOM 809 N N . GLY A 1 104 ? 0.196 -1.699 7.604 1.00 91.81 104 GLY A N 1
ATOM 810 C CA . GLY A 1 104 ? 1.652 -1.619 7.733 1.00 91.81 104 GLY A CA 1
ATOM 811 C C . GLY A 1 104 ? 2.137 -0.806 8.952 1.00 91.81 104 GLY A C 1
ATOM 812 O O . GLY A 1 104 ? 1.397 -0.655 9.928 1.00 91.81 104 GLY A O 1
ATOM 813 N N . PRO A 1 105 ? 3.379 -0.281 8.916 1.00 91.94 105 PRO A N 1
ATOM 814 C CA . PRO A 1 105 ? 4.314 -0.374 7.795 1.00 91.94 105 PRO A CA 1
ATOM 815 C C . PRO A 1 105 ? 4.766 -1.808 7.497 1.00 91.94 105 PRO A C 1
ATOM 817 O O . PRO A 1 105 ? 5.083 -2.553 8.418 1.00 91.94 105 PRO A O 1
ATOM 820 N N . ASN A 1 106 ? 4.808 -2.185 6.218 1.00 91.00 106 ASN A N 1
ATOM 821 C CA . ASN A 1 106 ? 5.532 -3.375 5.776 1.00 91.00 106 ASN A CA 1
ATOM 822 C C . ASN A 1 106 ? 7.034 -3.192 6.013 1.00 91.00 106 ASN A C 1
ATOM 824 O O . ASN A 1 106 ? 7.556 -2.096 5.803 1.00 91.00 106 ASN A O 1
ATOM 828 N N . GLU A 1 107 ? 7.737 -4.266 6.359 1.00 86.38 107 GLU A N 1
ATOM 829 C CA . GLU A 1 107 ? 9.194 -4.275 6.290 1.00 86.38 107 GLU A CA 1
ATOM 830 C C . GLU A 1 107 ? 9.663 -4.576 4.863 1.00 86.38 107 GLU A C 1
ATOM 832 O O . GLU A 1 107 ? 9.545 -5.699 4.371 1.00 86.38 107 GLU A O 1
ATOM 837 N N . GLY A 1 108 ? 10.198 -3.559 4.196 1.00 89.38 108 GLY A N 1
ATOM 838 C CA . GLY A 1 108 ? 10.475 -3.563 2.765 1.00 89.38 108 GLY A CA 1
ATOM 839 C C . GLY A 1 108 ? 9.460 -2.719 1.996 1.00 89.38 108 GLY A C 1
ATOM 840 O O . GLY A 1 108 ? 8.306 -2.564 2.398 1.00 89.38 108 GLY A O 1
ATOM 841 N N . GLN A 1 109 ? 9.899 -2.157 0.876 1.00 93.31 109 GLN A N 1
ATOM 842 C CA . GLN A 1 109 ? 9.056 -1.343 0.002 1.00 93.31 109 GLN A CA 1
ATOM 843 C C . GLN A 1 109 ? 8.133 -2.227 -0.846 1.00 93.31 109 GLN A C 1
ATOM 845 O O . GLN A 1 109 ? 8.516 -3.318 -1.262 1.00 93.31 109 GLN A O 1
ATOM 850 N N . ASN A 1 110 ? 6.935 -1.726 -1.139 1.00 95.81 110 ASN A N 1
ATOM 851 C CA . ASN A 1 110 ? 5.972 -2.318 -2.060 1.00 95.81 110 ASN A CA 1
ATOM 852 C C . ASN A 1 110 ? 5.794 -1.407 -3.284 1.00 95.81 110 ASN A C 1
ATOM 854 O O . ASN A 1 110 ? 4.719 -0.855 -3.511 1.00 95.81 110 ASN A O 1
ATOM 858 N N . ASN A 1 111 ? 6.878 -1.190 -4.029 1.00 96.19 111 ASN A N 1
ATOM 859 C CA . ASN A 1 111 ? 6.882 -0.260 -5.154 1.00 96.19 111 ASN A CA 1
ATOM 860 C C . ASN A 1 111 ? 6.285 -0.869 -6.424 1.00 96.19 111 ASN A C 1
ATOM 862 O O . ASN A 1 111 ? 6.666 -1.964 -6.847 1.00 96.19 111 ASN A O 1
ATOM 866 N N . GLY A 1 112 ? 5.448 -0.083 -7.094 1.00 96.06 112 GLY A N 1
ATOM 867 C CA . GLY A 1 112 ? 5.016 -0.333 -8.458 1.00 96.06 112 GLY A CA 1
ATOM 868 C C . GLY A 1 112 ? 3.974 -1.442 -8.632 1.00 96.06 112 GLY A C 1
ATOM 869 O O . GLY A 1 112 ? 3.608 -2.141 -7.684 1.00 96.06 112 GLY A O 1
ATOM 870 N N . PRO A 1 113 ? 3.453 -1.616 -9.862 1.00 95.62 113 PRO A N 1
ATOM 871 C CA . PRO A 1 113 ? 2.232 -2.391 -10.072 1.00 95.62 113 PRO A CA 1
ATOM 872 C C . PRO A 1 113 ? 2.406 -3.895 -9.832 1.00 95.62 113 PRO A C 1
ATOM 874 O O . PRO A 1 113 ? 1.460 -4.564 -9.431 1.00 95.62 113 PRO A O 1
ATOM 877 N N . PHE A 1 114 ? 3.606 -4.442 -10.047 1.00 95.56 114 PHE A N 1
ATOM 878 C CA . PHE A 1 114 ? 3.855 -5.865 -9.815 1.00 95.56 114 PHE A CA 1
ATOM 879 C C . PHE A 1 114 ? 3.705 -6.206 -8.329 1.00 95.56 114 PHE A C 1
ATOM 881 O O . PHE A 1 114 ? 2.912 -7.078 -7.966 1.00 95.56 114 PHE A O 1
ATOM 888 N N . ILE A 1 115 ? 4.389 -5.458 -7.458 1.00 93.31 115 ILE A N 1
ATOM 889 C CA . ILE A 1 115 ? 4.284 -5.669 -6.014 1.00 93.31 115 ILE A CA 1
ATOM 890 C C . ILE A 1 115 ? 2.907 -5.250 -5.490 1.00 93.31 115 ILE A C 1
ATOM 892 O O . ILE A 1 115 ? 2.378 -5.912 -4.601 1.00 93.31 115 ILE A O 1
ATOM 896 N N . PHE A 1 116 ? 2.262 -4.245 -6.091 1.00 94.38 116 PHE A N 1
ATOM 897 C CA . PHE A 1 116 ? 0.876 -3.883 -5.770 1.00 94.38 116 PHE A CA 1
ATOM 898 C C . PHE A 1 116 ? -0.078 -5.086 -5.797 1.00 94.38 116 PHE A C 1
ATOM 900 O O . PHE A 1 116 ? -0.901 -5.238 -4.898 1.00 94.38 116 PHE A O 1
ATOM 907 N N . THR A 1 117 ? 0.071 -5.980 -6.778 1.00 92.69 117 THR A N 1
ATOM 908 C CA . THR A 1 117 ? -0.802 -7.160 -6.933 1.00 92.69 117 THR A CA 1
ATOM 909 C C . THR A 1 117 ? -0.451 -8.350 -6.036 1.00 92.69 117 THR A C 1
ATOM 911 O O . THR A 1 117 ? -1.248 -9.277 -5.915 1.00 92.69 117 THR A O 1
ATOM 914 N N . THR A 1 118 ? 0.723 -8.350 -5.404 1.00 89.94 118 THR A N 1
ATOM 915 C CA . THR A 1 118 ? 1.211 -9.488 -4.601 1.00 89.94 118 THR A CA 1
ATOM 916 C C . THR A 1 118 ? 1.422 -9.142 -3.126 1.00 89.94 118 THR A C 1
ATOM 918 O O . THR A 1 118 ? 1.517 -10.037 -2.284 1.00 89.94 118 THR A O 1
ATOM 921 N N . SER A 1 119 ? 1.455 -7.852 -2.787 1.00 93.69 119 SER A N 1
ATOM 922 C CA . SER A 1 119 ? 1.677 -7.356 -1.434 1.00 93.69 119 SER A CA 1
ATOM 923 C C . SER A 1 119 ? 0.471 -7.578 -0.534 1.00 93.69 119 SER A C 1
ATOM 925 O O . SER A 1 119 ? -0.642 -7.125 -0.804 1.00 93.69 119 SER A O 1
ATOM 927 N N . GLY A 1 120 ? 0.714 -8.199 0.619 1.00 87.75 120 GLY A N 1
ATOM 928 C CA . GLY A 1 120 ? -0.315 -8.358 1.633 1.00 87.75 120 GLY A CA 1
ATOM 929 C C . GLY A 1 120 ? -0.743 -7.041 2.281 1.00 87.75 120 GLY A C 1
ATOM 930 O O . GLY A 1 120 ? -1.929 -6.831 2.532 1.00 87.75 120 GLY A O 1
ATOM 931 N N . THR A 1 121 ? 0.200 -6.124 2.495 1.00 93.00 121 THR A N 1
ATOM 932 C CA . THR A 1 121 ? -0.084 -4.794 3.046 1.00 93.00 121 THR A CA 1
ATOM 933 C C . THR A 1 121 ? -1.046 -4.029 2.148 1.00 93.00 121 THR A C 1
ATOM 935 O O . THR A 1 121 ? -2.030 -3.476 2.640 1.00 93.00 121 THR A O 1
ATOM 938 N N . ILE A 1 122 ? -0.804 -4.064 0.835 1.00 95.62 122 ILE A N 1
ATOM 939 C CA . ILE A 1 122 ? -1.684 -3.458 -0.167 1.00 95.62 122 ILE A CA 1
ATOM 940 C C . ILE A 1 122 ? -2.996 -4.232 -0.267 1.00 95.62 122 ILE A C 1
ATOM 942 O O . ILE A 1 122 ? -4.039 -3.597 -0.286 1.00 95.62 122 ILE A O 1
ATOM 946 N N . GLY A 1 123 ? -2.988 -5.568 -0.230 1.00 95.06 123 GLY A N 1
ATOM 947 C CA . GLY A 1 123 ? -4.212 -6.377 -0.266 1.00 95.06 123 GLY A CA 1
ATOM 948 C C . GLY A 1 123 ? -5.198 -6.074 0.872 1.00 95.06 123 GLY A C 1
ATOM 949 O O . GLY A 1 123 ? -6.400 -5.979 0.631 1.00 95.06 123 GLY A O 1
ATOM 950 N N . ALA A 1 124 ? -4.714 -5.855 2.101 1.00 95.25 124 ALA A N 1
ATOM 951 C CA . ALA A 1 124 ? -5.561 -5.406 3.213 1.00 95.25 124 ALA A CA 1
ATOM 952 C C . ALA A 1 124 ? -6.138 -3.997 2.972 1.00 95.25 124 ALA A C 1
ATOM 954 O O . ALA A 1 124 ? -7.321 -3.743 3.209 1.00 95.25 124 ALA A O 1
ATOM 955 N N . THR A 1 125 ? -5.322 -3.076 2.457 1.00 97.50 125 THR A N 1
ATOM 956 C CA . THR A 1 125 ? -5.772 -1.724 2.095 1.00 97.50 125 THR A CA 1
ATOM 957 C C . THR A 1 125 ? -6.799 -1.763 0.963 1.00 97.50 125 THR A C 1
ATOM 959 O O . THR A 1 125 ? -7.839 -1.123 1.068 1.00 97.50 125 THR A O 1
ATOM 962 N N . TYR A 1 126 ? -6.554 -2.552 -0.081 1.00 97.38 126 TYR A N 1
ATOM 963 C CA . TYR A 1 126 ? -7.416 -2.713 -1.249 1.00 97.38 126 TYR A CA 1
ATOM 964 C C . TYR A 1 126 ? -8.796 -3.244 -0.850 1.00 97.38 126 TYR A C 1
ATOM 966 O O . TYR A 1 126 ? -9.798 -2.587 -1.121 1.00 97.38 126 TYR A O 1
ATOM 974 N N . ALA A 1 127 ? -8.847 -4.336 -0.076 1.00 97.44 127 ALA A N 1
ATOM 975 C CA . ALA A 1 127 ? -10.101 -4.883 0.446 1.00 97.44 127 ALA A CA 1
ATOM 976 C C . ALA A 1 127 ? -10.873 -3.867 1.312 1.00 97.44 127 ALA A C 1
ATOM 978 O O . ALA A 1 127 ? -12.101 -3.835 1.299 1.00 97.44 127 ALA A O 1
ATOM 979 N N . SER A 1 128 ? -10.175 -2.992 2.043 1.00 98.12 128 SER A N 1
ATOM 980 C CA . SER A 1 128 ? -10.821 -1.919 2.815 1.00 98.12 128 SER A CA 1
ATOM 981 C C . SER A 1 128 ? -11.468 -0.866 1.915 1.00 98.12 128 SER A C 1
ATOM 983 O O . SER A 1 128 ? -12.586 -0.426 2.188 1.00 98.12 128 SER A O 1
ATOM 985 N N . VAL A 1 129 ? -10.788 -0.484 0.830 1.00 98.38 129 VAL A N 1
ATOM 986 C CA . VAL A 1 129 ? -11.326 0.455 -0.164 1.00 98.38 129 VAL A CA 1
ATOM 987 C C . VAL A 1 129 ? -12.543 -0.143 -0.871 1.00 98.38 129 VAL A C 1
ATOM 989 O O . VAL A 1 129 ? -13.549 0.552 -1.018 1.00 98.38 129 VAL A O 1
ATOM 992 N N . GLU A 1 130 ? -12.506 -1.432 -1.224 1.00 97.62 130 GLU A N 1
ATOM 993 C CA . GLU A 1 130 ? -13.653 -2.160 -1.795 1.00 97.62 130 GLU A CA 1
ATOM 994 C C . GLU A 1 130 ? -14.846 -2.228 -0.832 1.00 97.62 130 GLU A C 1
ATOM 996 O O . GLU A 1 130 ? -15.997 -2.099 -1.246 1.00 97.62 130 GLU A O 1
ATOM 1001 N N . ARG A 1 131 ? -14.590 -2.343 0.479 1.00 97.06 131 ARG A N 1
ATOM 1002 C CA . ARG A 1 131 ? -15.623 -2.228 1.529 1.00 97.06 131 ARG A CA 1
ATOM 1003 C C . ARG A 1 131 ? -16.120 -0.795 1.729 1.00 97.06 131 ARG A C 1
ATOM 1005 O O . ARG A 1 131 ? -16.944 -0.547 2.608 1.00 97.06 131 ARG A O 1
ATOM 1012 N N . GLY A 1 132 ? -15.641 0.151 0.926 1.00 96.50 132 GLY A N 1
ATOM 1013 C CA . GLY A 1 132 ? -16.044 1.540 0.992 1.00 96.50 132 GLY A CA 1
ATOM 1014 C C . GLY A 1 132 ? -15.485 2.240 2.222 1.00 96.50 132 GLY A C 1
ATOM 1015 O O . GLY A 1 132 ? -16.176 3.085 2.786 1.00 96.50 132 GLY A O 1
ATOM 1016 N N . LEU A 1 133 ? -14.249 1.959 2.639 1.00 97.00 133 LEU A N 1
ATOM 1017 C CA . LEU A 1 133 ? -13.547 2.686 3.705 1.00 97.00 133 LEU A CA 1
ATOM 1018 C C . LEU A 1 133 ? -12.317 3.421 3.151 1.00 97.00 133 LEU A C 1
ATOM 1020 O O . LEU A 1 133 ? -11.623 2.876 2.295 1.00 97.00 133 LEU A O 1
ATOM 1024 N N . PRO A 1 134 ? -12.002 4.641 3.630 1.00 97.44 134 PRO A N 1
ATOM 1025 C CA . PRO A 1 134 ? -10.709 5.254 3.348 1.00 97.44 134 PRO A CA 1
ATOM 1026 C C . PRO A 1 134 ? -9.581 4.361 3.875 1.00 97.44 134 PRO A C 1
ATOM 1028 O O . PRO A 1 134 ? -9.642 3.916 5.026 1.00 97.44 134 PRO A O 1
ATOM 1031 N N . ALA A 1 135 ? -8.549 4.110 3.066 1.00 98.06 135 ALA A N 1
ATOM 1032 C CA . ALA A 1 135 ? -7.437 3.268 3.489 1.00 98.06 135 ALA A CA 1
ATOM 1033 C C . ALA A 1 135 ? -6.079 3.683 2.905 1.00 98.06 135 ALA A C 1
ATOM 1035 O O . ALA A 1 135 ? -5.989 4.185 1.781 1.00 98.06 135 ALA A O 1
ATOM 1036 N N . VAL A 1 136 ? -5.017 3.443 3.683 1.00 98.44 136 VAL A N 1
ATOM 1037 C CA . VAL A 1 136 ? -3.626 3.733 3.303 1.00 98.44 136 VAL A CA 1
ATOM 1038 C C . VAL A 1 136 ? -2.719 2.544 3.629 1.00 98.44 136 VAL A C 1
ATOM 1040 O O . VAL A 1 136 ? -2.684 2.078 4.769 1.00 98.44 136 VAL A O 1
ATOM 1043 N N . ALA A 1 137 ? -1.960 2.070 2.639 1.00 98.06 137 ALA A N 1
ATOM 1044 C CA . ALA A 1 137 ? -0.856 1.131 2.825 1.00 98.06 137 ALA A CA 1
ATOM 1045 C C . ALA A 1 137 ? 0.454 1.891 3.071 1.00 98.06 137 ALA A C 1
ATOM 1047 O O . ALA A 1 137 ? 0.768 2.829 2.341 1.00 98.06 137 ALA A O 1
ATOM 1048 N N . PHE A 1 138 ? 1.246 1.454 4.047 1.00 97.75 138 PHE A N 1
ATOM 1049 C CA . PHE A 1 138 ? 2.589 1.973 4.303 1.00 97.75 138 PHE A CA 1
ATOM 1050 C C . PHE A 1 138 ? 3.627 0.864 4.188 1.00 97.75 138 PHE A C 1
ATOM 1052 O O . PHE A 1 138 ? 3.420 -0.246 4.675 1.00 97.75 138 PHE A O 1
ATOM 1059 N N . SER A 1 139 ? 4.772 1.181 3.597 1.00 96.31 139 SER A N 1
ATOM 1060 C CA . SER A 1 139 ? 5.884 0.252 3.396 1.00 96.31 139 SER A CA 1
ATOM 1061 C C . SER A 1 139 ? 7.200 0.963 3.694 1.00 96.31 139 SER A C 1
ATOM 1063 O O . SER A 1 139 ? 7.459 2.033 3.145 1.00 96.31 139 SER A O 1
ATOM 1065 N N . ALA A 1 140 ? 8.012 0.408 4.591 1.00 93.50 140 ALA A N 1
ATOM 1066 C CA . ALA A 1 140 ? 9.243 1.027 5.067 1.00 93.50 140 ALA A CA 1
ATOM 1067 C C . ALA A 1 140 ? 10.479 0.408 4.408 1.00 93.50 140 ALA A C 1
ATOM 1069 O O . ALA A 1 140 ? 10.638 -0.809 4.415 1.00 93.50 140 ALA A O 1
ATOM 1070 N N . GLY A 1 141 ? 11.383 1.238 3.876 1.00 92.38 141 GLY A N 1
ATOM 1071 C CA . GLY A 1 141 ? 12.660 0.766 3.333 1.00 92.38 141 GLY A CA 1
ATOM 1072 C C . GLY A 1 141 ? 13.575 0.153 4.395 1.00 92.38 141 GLY A C 1
ATOM 1073 O O . GLY A 1 141 ? 14.249 -0.843 4.133 1.00 92.38 141 GLY A O 1
ATOM 1074 N N . ASN A 1 142 ? 13.581 0.705 5.612 1.00 90.56 142 ASN A N 1
ATOM 1075 C CA . ASN A 1 142 ? 14.278 0.096 6.740 1.00 90.56 142 ASN A CA 1
ATOM 1076 C C . ASN A 1 142 ? 13.576 -1.207 7.154 1.00 90.56 142 ASN A C 1
ATOM 1078 O O . ASN A 1 142 ? 12.392 -1.201 7.482 1.00 90.56 142 ASN A O 1
ATOM 1082 N N . SER A 1 143 ? 14.324 -2.306 7.223 1.00 83.06 143 SER A N 1
ATOM 1083 C CA . SER A 1 143 ? 13.863 -3.558 7.832 1.00 83.06 143 SER A CA 1
ATOM 1084 C C . SER A 1 143 ? 14.523 -3.740 9.196 1.00 83.06 143 SER A C 1
ATOM 1086 O O . SER A 1 143 ? 15.710 -3.449 9.364 1.00 83.06 143 SER A O 1
ATOM 1088 N N . THR A 1 144 ? 13.746 -4.208 10.174 1.00 80.38 144 THR A N 1
ATOM 1089 C CA . THR A 1 144 ? 14.249 -4.559 11.512 1.00 80.38 144 THR A CA 1
ATOM 1090 C C . THR A 1 144 ? 14.217 -6.063 11.761 1.00 80.38 144 THR A C 1
ATOM 1092 O O . THR A 1 144 ? 15.026 -6.569 12.537 1.00 80.38 144 THR A O 1
ATOM 1095 N N . HIS A 1 145 ? 13.296 -6.749 11.084 1.00 82.69 145 HIS A N 1
ATOM 1096 C CA . HIS A 1 145 ? 12.990 -8.172 11.075 1.00 82.69 145 HIS A CA 1
ATOM 1097 C C . HIS A 1 145 ? 13.170 -8.817 12.448 1.00 82.69 145 HIS A C 1
ATOM 1099 O O . HIS A 1 145 ? 13.971 -9.734 12.652 1.00 82.69 145 HIS A O 1
ATOM 1105 N N . ARG A 1 146 ? 12.421 -8.279 13.412 1.00 85.94 146 ARG A N 1
ATOM 1106 C CA . ARG A 1 146 ? 12.412 -8.692 14.818 1.00 85.94 146 ARG A CA 1
ATOM 1107 C C . ARG A 1 146 ? 11.015 -8.522 15.406 1.00 85.94 146 ARG A C 1
ATOM 1109 O O . ARG A 1 146 ? 10.197 -7.780 14.877 1.00 85.94 146 ARG A O 1
ATOM 1116 N N . SER A 1 147 ? 10.772 -9.159 16.550 1.00 84.94 147 SER A N 1
ATOM 1117 C CA . SER A 1 147 ? 9.490 -9.048 17.251 1.00 84.94 147 SER A CA 1
ATOM 1118 C C . SER A 1 147 ? 9.186 -7.614 17.671 1.00 84.94 147 SER A C 1
ATOM 1120 O O . SER A 1 147 ? 10.052 -6.946 18.247 1.00 84.94 147 SER A O 1
ATOM 1122 N N . PHE A 1 148 ? 7.932 -7.181 17.499 1.00 81.94 148 PHE A N 1
ATOM 1123 C CA . PHE A 1 148 ? 7.450 -5.886 17.988 1.00 81.94 148 PHE A CA 1
ATOM 1124 C C . PHE A 1 148 ? 7.677 -5.713 19.501 1.00 81.94 148 PHE A C 1
ATOM 1126 O O . PHE A 1 148 ? 7.935 -4.602 19.961 1.00 81.94 148 PHE A O 1
ATOM 1133 N N . THR A 1 149 ? 7.678 -6.812 20.267 1.00 85.50 149 THR A N 1
ATOM 1134 C CA . THR A 1 149 ? 7.933 -6.823 21.720 1.00 85.50 149 THR A CA 1
ATOM 1135 C C . THR A 1 149 ? 9.362 -6.431 22.107 1.00 85.50 149 THR A C 1
ATOM 1137 O O . THR A 1 149 ? 9.629 -6.165 23.274 1.00 85.50 149 THR A O 1
ATOM 1140 N N . THR A 1 150 ? 10.294 -6.380 21.149 1.00 89.75 150 THR A N 1
ATOM 1141 C CA . THR A 1 150 ? 11.689 -5.964 21.390 1.00 89.75 150 THR A CA 1
ATOM 1142 C C . THR A 1 150 ? 11.909 -4.460 21.231 1.00 89.75 150 THR A C 1
ATOM 1144 O O . THR A 1 150 ? 13.002 -3.965 21.515 1.00 89.75 150 THR A O 1
ATOM 1147 N N . ASN A 1 151 ? 10.894 -3.714 20.783 1.00 89.62 151 ASN A N 1
ATOM 1148 C CA . ASN A 1 151 ? 10.983 -2.265 20.667 1.00 89.62 151 ASN A CA 1
ATOM 1149 C C . ASN A 1 151 ? 11.045 -1.631 22.066 1.00 89.62 151 ASN A C 1
ATOM 1151 O O . ASN A 1 151 ? 10.175 -1.844 22.905 1.00 89.62 151 ASN A O 1
ATOM 1155 N N . THR A 1 152 ? 12.081 -0.829 22.304 1.00 91.75 152 THR A N 1
ATOM 1156 C CA . THR A 1 152 ? 12.344 -0.171 23.597 1.00 91.75 152 THR A CA 1
ATOM 1157 C C . THR A 1 152 ? 11.833 1.273 23.655 1.00 91.75 152 THR A C 1
ATOM 1159 O O . THR A 1 152 ? 12.086 1.976 24.629 1.00 91.75 152 THR A O 1
ATOM 1162 N N . GLY A 1 153 ? 11.149 1.749 22.608 1.00 90.50 153 GLY A N 1
ATOM 1163 C CA . GLY A 1 153 ? 10.653 3.128 22.515 1.00 90.50 153 GLY A CA 1
ATOM 1164 C C . GLY A 1 153 ? 11.722 4.163 22.146 1.00 90.50 153 GLY A C 1
ATOM 1165 O O . GLY A 1 153 ? 11.467 5.366 22.196 1.00 90.50 153 GLY A O 1
ATOM 1166 N N . LYS A 1 154 ? 12.925 3.723 21.765 1.00 92.56 154 LYS A N 1
ATOM 1167 C CA . LYS A 1 154 ? 14.005 4.606 21.309 1.00 92.56 154 LYS A CA 1
ATOM 1168 C C . LYS A 1 154 ? 13.585 5.408 20.074 1.00 92.56 154 LYS A C 1
ATOM 1170 O O . LYS A 1 154 ? 13.079 4.843 19.109 1.00 92.56 154 LYS A O 1
ATOM 1175 N N . LYS A 1 155 ? 13.797 6.728 20.087 1.00 88.81 155 LYS A N 1
ATOM 1176 C CA . LYS A 1 155 ? 13.337 7.629 19.010 1.00 88.81 155 LYS A CA 1
ATOM 1177 C C . LYS A 1 155 ? 13.980 7.342 17.653 1.00 88.81 155 LYS A C 1
ATOM 1179 O O . LYS A 1 155 ? 13.354 7.587 16.630 1.00 88.81 155 LYS A O 1
ATOM 1184 N N . ASP A 1 156 ? 15.213 6.855 17.672 1.00 90.38 156 ASP A N 1
ATOM 1185 C CA . ASP A 1 156 ? 16.030 6.522 16.509 1.00 90.38 156 ASP A CA 1
ATOM 1186 C C . ASP A 1 156 ? 15.816 5.087 16.003 1.00 90.38 156 ASP A C 1
ATOM 1188 O O . ASP A 1 156 ? 16.394 4.685 14.995 1.00 90.38 156 ASP A O 1
ATOM 1192 N N . ASP A 1 157 ? 14.961 4.318 16.677 1.00 92.12 157 ASP A N 1
ATOM 1193 C CA . ASP A 1 157 ? 14.560 2.995 16.230 1.00 92.12 157 ASP A CA 1
ATOM 1194 C C . ASP A 1 157 ? 13.810 3.085 14.886 1.00 92.12 157 ASP A C 1
ATOM 1196 O O . ASP A 1 157 ? 12.836 3.843 14.795 1.00 92.12 157 ASP A O 1
ATOM 1200 N N . PRO A 1 158 ? 14.186 2.308 13.851 1.00 91.38 158 PRO A N 1
ATOM 1201 C CA . PRO A 1 158 ? 13.545 2.400 12.540 1.00 91.38 158 PRO A CA 1
ATOM 1202 C C . PRO A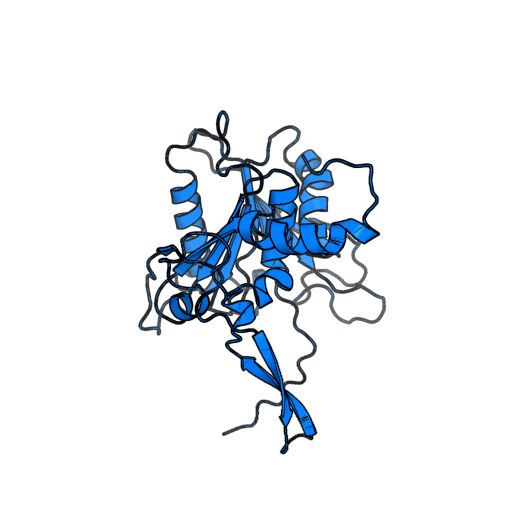 1 158 ? 12.022 2.216 12.561 1.00 91.38 158 PRO A C 1
ATOM 1204 O O . PRO A 1 158 ? 11.320 2.869 11.788 1.00 91.38 158 PRO A O 1
ATOM 1207 N N . ALA A 1 159 ? 11.486 1.393 13.473 1.00 90.31 159 ALA A N 1
ATOM 1208 C CA . ALA A 1 159 ? 10.040 1.220 13.610 1.00 90.31 159 ALA A CA 1
ATOM 1209 C C . ALA A 1 159 ? 9.361 2.492 14.151 1.00 90.31 159 ALA A C 1
ATOM 1211 O O . ALA A 1 159 ? 8.280 2.873 13.693 1.00 90.31 159 ALA A O 1
ATOM 1212 N N . ASN A 1 160 ? 10.011 3.189 15.089 1.00 92.69 160 ASN A N 1
ATOM 1213 C CA . ASN A 1 160 ? 9.500 4.437 15.661 1.00 92.69 160 ASN A CA 1
ATOM 1214 C C . ASN A 1 160 ? 9.645 5.611 14.679 1.00 92.69 160 ASN A C 1
ATOM 1216 O O . ASN A 1 160 ? 8.774 6.482 14.648 1.00 92.69 160 ASN A O 1
ATOM 1220 N N . LEU A 1 161 ? 10.688 5.618 13.843 1.00 92.94 161 LEU A N 1
ATOM 1221 C CA . LEU A 1 161 ? 10.837 6.572 12.739 1.00 92.94 161 LEU A CA 1
ATOM 1222 C C . LEU A 1 161 ? 9.735 6.386 11.686 1.00 92.94 161 LEU A C 1
ATOM 1224 O O . LEU A 1 161 ? 9.054 7.349 11.329 1.00 92.94 161 LEU A O 1
ATOM 1228 N N . ALA A 1 162 ? 9.489 5.150 11.242 1.00 92.88 162 ALA A N 1
ATOM 1229 C CA . ALA A 1 162 ? 8.402 4.855 10.309 1.00 92.88 162 ALA A CA 1
ATOM 1230 C C . ALA A 1 162 ? 7.031 5.244 10.895 1.00 92.88 162 ALA A C 1
ATOM 1232 O O . ALA A 1 162 ? 6.224 5.879 10.214 1.00 92.88 162 ALA A O 1
ATOM 1233 N N . GLY A 1 163 ? 6.789 4.952 12.179 1.00 92.69 163 GLY A N 1
ATOM 1234 C CA . GLY A 1 163 ? 5.566 5.353 12.881 1.00 92.69 163 GLY A CA 1
ATOM 1235 C 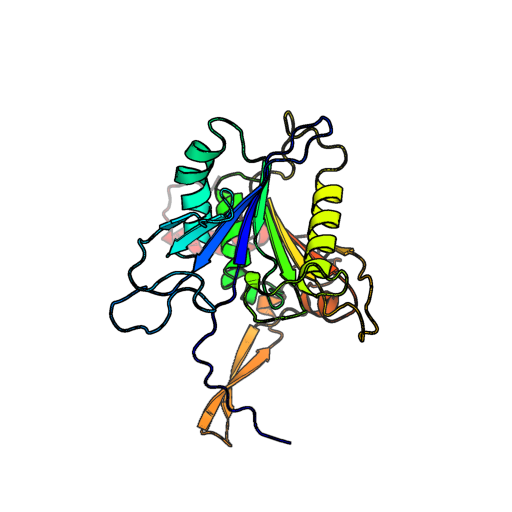C . GLY A 1 163 ? 5.329 6.869 12.901 1.00 92.69 163 GLY A C 1
ATOM 1236 O O . GLY A 1 163 ? 4.190 7.314 12.749 1.00 92.69 163 GLY A O 1
ATOM 1237 N N . GLN A 1 164 ? 6.389 7.676 13.017 1.00 93.25 164 GLN A N 1
ATOM 1238 C CA . GLN A 1 164 ? 6.290 9.140 12.939 1.00 93.25 164 GLN A CA 1
ATOM 1239 C C . GLN A 1 164 ? 5.874 9.614 11.542 1.00 93.25 164 GLN A C 1
ATOM 1241 O O . GLN A 1 164 ? 5.012 10.487 11.426 1.00 93.25 164 GLN A O 1
ATOM 1246 N N . VAL A 1 165 ? 6.427 9.019 10.482 1.00 93.50 165 VAL A N 1
ATOM 1247 C CA . VAL A 1 165 ? 6.053 9.344 9.094 1.00 93.50 165 VAL A CA 1
ATOM 1248 C C . VAL A 1 165 ? 4.598 8.956 8.808 1.00 93.50 165 VAL A C 1
ATOM 1250 O O . VAL A 1 165 ? 3.857 9.764 8.244 1.00 93.50 165 VAL A O 1
ATOM 1253 N N . VAL A 1 166 ? 4.157 7.774 9.264 1.00 93.88 166 VAL A N 1
ATOM 1254 C CA . VAL A 1 166 ? 2.748 7.338 9.187 1.00 93.88 166 VAL A CA 1
ATOM 1255 C C . VAL A 1 166 ? 1.836 8.365 9.854 1.00 93.88 166 VAL A C 1
ATOM 1257 O O . VAL A 1 166 ? 0.877 8.838 9.242 1.00 93.88 166 VAL A O 1
ATOM 1260 N N . ALA A 1 167 ? 2.150 8.755 11.093 1.00 94.25 167 ALA A N 1
ATOM 1261 C CA . ALA A 1 167 ? 1.364 9.737 11.830 1.00 94.25 167 ALA A CA 1
ATOM 1262 C C . ALA A 1 167 ? 1.326 11.098 11.113 1.00 94.25 167 ALA A C 1
ATOM 1264 O O . ALA A 1 167 ? 0.247 11.675 10.974 1.00 94.25 167 ALA A O 1
ATOM 1265 N N . LYS A 1 168 ? 2.471 11.583 10.610 1.00 95.19 168 LYS A N 1
ATOM 1266 C CA . LYS A 1 168 ? 2.587 12.850 9.864 1.00 95.19 168 LYS A CA 1
ATOM 1267 C C . LYS A 1 168 ? 1.687 12.852 8.625 1.00 95.19 168 LYS A C 1
ATOM 1269 O O . LYS A 1 168 ? 0.952 13.819 8.424 1.00 95.19 168 LYS A O 1
ATOM 1274 N N . LEU A 1 169 ? 1.681 11.769 7.842 1.00 95.88 169 LEU A N 1
ATOM 1275 C CA . LEU A 1 169 ? 0.825 11.656 6.657 1.00 95.88 169 LEU A CA 1
ATOM 1276 C C . LEU A 1 169 ? -0.659 11.559 7.024 1.00 95.88 169 LEU A C 1
ATOM 1278 O O . LEU A 1 169 ? -1.473 12.255 6.426 1.00 95.88 169 LEU A O 1
ATOM 1282 N N . VAL A 1 170 ? -1.025 10.750 8.024 1.00 94.50 170 VAL A N 1
ATOM 1283 C CA . VAL A 1 170 ? -2.429 10.613 8.457 1.00 94.50 170 VAL A CA 1
ATOM 1284 C C . VAL A 1 170 ? -2.980 11.938 8.995 1.00 94.50 170 VAL A C 1
ATOM 1286 O O . VAL A 1 170 ? -4.117 12.295 8.696 1.00 94.50 170 VAL A O 1
ATOM 1289 N N . ILE A 1 171 ? -2.178 12.695 9.751 1.00 94.50 171 ILE A N 1
ATOM 1290 C CA . ILE A 1 171 ? -2.551 14.038 10.220 1.00 94.50 171 ILE A CA 1
ATOM 1291 C C . ILE A 1 171 ? -2.737 14.988 9.034 1.00 94.50 171 ILE A C 1
ATOM 1293 O O . ILE A 1 171 ? -3.716 15.730 9.005 1.00 94.50 171 ILE A O 1
ATOM 1297 N N . ALA A 1 172 ? -1.828 14.961 8.054 1.00 95.06 172 ALA A N 1
ATOM 1298 C CA . ALA A 1 172 ? -1.943 15.788 6.856 1.00 95.06 172 ALA A CA 1
ATOM 1299 C C . ALA A 1 172 ? -3.198 15.443 6.036 1.00 95.06 172 ALA A C 1
ATOM 1301 O O . ALA A 1 172 ? -3.907 16.355 5.619 1.00 95.06 172 ALA A O 1
ATOM 1302 N N . LEU A 1 173 ? -3.510 14.153 5.874 1.00 94.50 173 LEU A N 1
ATOM 1303 C CA . LEU A 1 173 ? -4.699 13.671 5.165 1.00 94.50 173 LEU A CA 1
ATOM 1304 C C . LEU A 1 173 ? -6.005 14.095 5.858 1.00 94.50 173 LEU A C 1
ATOM 1306 O O . LEU A 1 173 ? -6.974 14.438 5.190 1.00 94.50 173 LEU A O 1
ATOM 1310 N N . ALA A 1 174 ? -6.034 14.093 7.192 1.00 93.56 174 ALA A N 1
ATOM 1311 C CA . ALA A 1 174 ? -7.213 14.477 7.970 1.00 93.56 174 ALA A CA 1
ATOM 1312 C C . ALA A 1 174 ? -7.350 15.994 8.194 1.00 93.56 174 ALA A C 1
ATOM 1314 O O . ALA A 1 174 ? -8.362 16.455 8.732 1.00 93.56 174 ALA A O 1
ATOM 1315 N N . LYS A 1 175 ? -6.343 16.793 7.822 1.00 94.44 175 LYS A N 1
ATOM 1316 C CA . LYS A 1 175 ? -6.315 18.228 8.114 1.00 94.44 175 LYS A CA 1
ATOM 1317 C C . LYS A 1 175 ? -7.485 18.943 7.433 1.00 94.44 175 LYS A C 1
ATOM 1319 O O . LYS A 1 175 ? -7.582 18.978 6.214 1.00 94.44 175 LYS A O 1
ATOM 1324 N N . GLY A 1 176 ? -8.341 19.570 8.239 1.00 91.00 176 GLY A N 1
ATOM 1325 C CA . GLY A 1 176 ? -9.502 20.324 7.754 1.00 91.00 176 GLY A CA 1
ATOM 1326 C C . GLY A 1 176 ? -10.707 19.462 7.360 1.00 91.00 176 GLY A C 1
ATOM 1327 O O . GLY A 1 176 ? -11.707 20.015 6.910 1.00 91.00 176 GLY A O 1
ATOM 1328 N N . VAL A 1 177 ? -10.654 18.139 7.553 1.00 91.94 177 VAL A N 1
ATOM 1329 C CA . VAL A 1 177 ? -11.772 17.234 7.256 1.00 91.94 177 VAL A CA 1
ATOM 1330 C C . VAL A 1 177 ? -12.570 16.948 8.527 1.00 91.94 177 VAL A C 1
ATOM 1332 O O . VAL A 1 177 ? -12.048 16.403 9.498 1.00 91.94 177 VAL A O 1
ATOM 1335 N N . ASN A 1 178 ? -13.865 17.275 8.518 1.00 89.62 178 ASN A N 1
ATOM 1336 C CA . ASN A 1 178 ? -14.796 16.803 9.542 1.00 89.62 178 ASN A CA 1
ATOM 1337 C C . ASN A 1 178 ? -15.257 15.380 9.202 1.00 89.62 178 ASN A C 1
ATOM 1339 O O . ASN A 1 178 ? -16.183 15.208 8.410 1.00 89.62 178 ASN A O 1
ATOM 1343 N N . THR A 1 179 ? -14.643 14.370 9.818 1.00 84.44 179 THR A N 1
ATOM 1344 C CA . THR A 1 179 ? -14.909 12.944 9.545 1.00 84.44 179 THR A CA 1
ATOM 1345 C C . THR A 1 179 ? -16.329 12.490 9.881 1.00 84.44 179 THR A C 1
ATOM 1347 O O . THR A 1 179 ? -16.800 11.493 9.348 1.00 84.44 179 THR A O 1
ATOM 1350 N N . LYS A 1 180 ? -17.069 13.257 10.694 1.00 83.00 180 LYS A N 1
ATOM 1351 C CA . LYS A 1 180 ? -18.492 12.986 10.968 1.00 83.00 180 LYS A CA 1
ATOM 1352 C C . LYS A 1 180 ? -19.415 13.360 9.807 1.00 83.00 180 LYS A C 1
ATOM 1354 O O . LYS A 1 180 ? -20.560 12.924 9.783 1.00 83.00 180 LYS A O 1
ATOM 1359 N N . GLN A 1 181 ? -18.949 14.214 8.899 1.00 87.69 181 GLN A N 1
ATOM 1360 C CA . GLN A 1 181 ? -19.730 14.731 7.771 1.00 87.69 181 GLN A CA 1
ATOM 1361 C C . GLN A 1 181 ? -19.146 14.303 6.425 1.00 87.69 181 GLN A C 1
ATOM 1363 O O . GLN A 1 181 ? -19.886 14.100 5.470 1.00 87.69 181 GLN A O 1
ATOM 1368 N N . ASN A 1 182 ? -17.823 14.163 6.357 1.00 91.19 182 ASN A N 1
ATOM 1369 C CA . ASN A 1 182 ? -17.078 13.947 5.129 1.00 91.19 182 ASN A CA 1
ATOM 1370 C C . ASN A 1 182 ? -16.132 12.758 5.283 1.00 91.19 182 ASN A C 1
ATOM 1372 O O . ASN A 1 182 ? -15.505 12.572 6.322 1.00 91.19 182 ASN A O 1
ATOM 1376 N N . ARG A 1 183 ? -15.976 11.981 4.215 1.00 92.62 183 ARG A N 1
ATOM 1377 C CA . ARG A 1 183 ? -14.991 10.896 4.156 1.00 92.62 183 ARG A CA 1
ATOM 1378 C C . ARG A 1 183 ? -13.598 11.469 3.892 1.00 92.62 183 ARG A C 1
ATOM 1380 O O . ARG A 1 183 ? -13.471 12.439 3.152 1.00 92.62 183 ARG A O 1
ATOM 1387 N N . LEU A 1 184 ? -12.557 10.833 4.436 1.00 95.25 184 LEU A N 1
ATOM 1388 C CA . LEU A 1 184 ? -11.162 11.226 4.170 1.00 95.25 184 LEU A CA 1
ATOM 1389 C C . LEU A 1 184 ? -10.759 11.020 2.705 1.00 95.25 184 LEU A C 1
ATOM 1391 O O . LEU A 1 184 ? -9.962 11.783 2.174 1.00 95.25 184 LEU A O 1
ATOM 1395 N N . LEU A 1 185 ? -11.304 9.980 2.070 1.00 96.50 185 LEU A N 1
ATOM 1396 C CA . LEU A 1 185 ? -11.068 9.640 0.671 1.00 96.50 185 LEU A CA 1
ATOM 1397 C C . LEU A 1 185 ? -12.404 9.340 -0.031 1.00 96.50 185 LEU A C 1
ATOM 1399 O O . LEU A 1 185 ? -13.319 8.790 0.609 1.00 96.50 185 LEU A O 1
ATOM 1403 N N . PRO A 1 186 ? -12.524 9.661 -1.334 1.00 96.44 186 PRO A N 1
ATOM 1404 C CA . PRO A 1 186 ? -13.638 9.210 -2.163 1.00 96.44 186 PRO A CA 1
ATOM 1405 C C . PRO A 1 186 ? -13.779 7.682 -2.168 1.00 96.44 186 PRO A C 1
ATOM 1407 O O . PRO A 1 186 ? -12.838 6.950 -1.857 1.00 96.44 186 PRO A O 1
ATOM 1410 N N . LEU A 1 187 ? -14.966 7.190 -2.529 1.00 97.62 187 LEU A N 1
ATOM 1411 C CA . LEU A 1 187 ? -15.175 5.756 -2.736 1.00 97.62 187 LEU A CA 1
ATOM 1412 C C . LEU A 1 187 ? -14.270 5.236 -3.853 1.00 97.62 187 LEU A C 1
ATOM 1414 O O . LEU A 1 187 ? -14.019 5.932 -4.832 1.00 97.62 187 LEU A O 1
ATOM 1418 N N . GLY A 1 188 ? -13.786 4.009 -3.681 1.00 97.56 188 GLY A N 1
ATOM 1419 C CA . GLY A 1 188 ? -12.923 3.348 -4.651 1.00 97.56 188 GLY A CA 1
ATOM 1420 C C . GLY A 1 188 ? -11.481 3.863 -4.704 1.00 97.56 188 GLY A C 1
ATOM 1421 O O . GLY A 1 188 ? -10.704 3.337 -5.494 1.00 97.56 188 GLY A O 1
ATOM 1422 N N . ILE A 1 189 ? -11.100 4.838 -3.866 1.00 97.88 189 ILE A N 1
ATOM 1423 C CA . ILE A 1 189 ? -9.762 5.443 -3.861 1.00 97.88 189 ILE A CA 1
ATOM 1424 C C . ILE A 1 189 ? -8.994 5.105 -2.579 1.00 97.88 189 ILE A C 1
ATOM 1426 O O . ILE A 1 189 ? -9.505 5.265 -1.468 1.00 97.88 189 ILE A O 1
ATOM 1430 N N . GLY A 1 190 ? -7.734 4.696 -2.740 1.00 98.00 190 GLY A N 1
ATOM 1431 C CA . GLY A 1 190 ? -6.793 4.428 -1.651 1.00 98.00 190 GLY A CA 1
ATOM 1432 C C . GLY A 1 190 ? -5.400 4.991 -1.923 1.00 98.00 190 GLY A C 1
ATOM 1433 O O . GLY A 1 190 ? -5.106 5.471 -3.020 1.00 98.00 190 GLY A O 1
ATOM 1434 N N . LEU A 1 191 ? -4.536 4.950 -0.907 1.00 98.19 191 LEU A N 1
ATOM 1435 C CA . LEU A 1 191 ? -3.138 5.375 -1.019 1.00 98.19 191 LEU A CA 1
ATOM 1436 C C . LEU A 1 191 ? -2.183 4.216 -0.728 1.00 98.19 191 LEU A C 1
ATOM 1438 O O . LEU A 1 191 ? -2.438 3.382 0.143 1.00 98.19 191 LEU A O 1
ATOM 1442 N N . THR A 1 192 ? -1.040 4.224 -1.403 1.00 97.94 192 THR A N 1
ATOM 1443 C CA . THR A 1 192 ? 0.146 3.452 -1.028 1.00 97.94 192 THR A CA 1
ATOM 1444 C C . THR A 1 192 ? 1.319 4.405 -0.822 1.00 97.94 192 THR A C 1
ATOM 1446 O O . THR A 1 192 ? 1.483 5.386 -1.551 1.00 97.94 192 THR A O 1
ATOM 1449 N N . VAL A 1 193 ? 2.090 4.163 0.235 1.00 98.56 193 VAL A N 1
ATOM 1450 C CA . VAL A 1 193 ? 3.172 5.034 0.686 1.00 98.56 193 VAL A CA 1
ATOM 1451 C C . VAL A 1 193 ? 4.427 4.195 0.885 1.00 98.56 193 VAL A C 1
ATOM 1453 O O . VAL A 1 193 ? 4.449 3.282 1.714 1.00 98.56 193 VAL A O 1
ATOM 1456 N N . ASN A 1 194 ? 5.480 4.528 0.148 1.00 98.25 194 ASN A N 1
ATOM 1457 C CA . ASN A 1 194 ? 6.763 3.837 0.174 1.00 98.25 194 ASN A CA 1
ATOM 1458 C C . ASN A 1 194 ? 7.840 4.774 0.733 1.00 98.25 194 ASN A C 1
ATOM 1460 O O . ASN A 1 194 ? 8.240 5.748 0.093 1.00 98.25 194 ASN A O 1
ATOM 1464 N N . LEU A 1 195 ? 8.293 4.487 1.953 1.00 97.69 195 LEU A N 1
ATOM 1465 C CA . LEU A 1 195 ? 9.353 5.237 2.621 1.00 97.69 195 LEU A CA 1
ATOM 1466 C C . LEU A 1 195 ? 10.713 4.728 2.124 1.00 97.69 195 LEU A C 1
ATOM 1468 O O . LEU A 1 195 ? 10.872 3.514 1.930 1.00 97.69 195 LEU A O 1
ATOM 1472 N N . PRO A 1 196 ? 11.714 5.605 1.955 1.00 96.88 196 PRO A N 1
ATOM 1473 C CA . PRO A 1 196 ? 13.066 5.186 1.614 1.00 96.88 196 PRO A CA 1
ATOM 1474 C C . PRO A 1 196 ? 13.746 4.512 2.810 1.00 96.88 196 PRO A C 1
ATOM 1476 O O . PRO A 1 196 ? 13.155 4.364 3.880 1.00 96.88 196 PRO A O 1
ATOM 1479 N N . ILE A 1 197 ? 14.999 4.092 2.640 1.00 95.31 197 ILE A N 1
ATOM 1480 C CA . ILE A 1 197 ? 15.861 3.820 3.794 1.00 95.31 197 ILE A CA 1
ATOM 1481 C C . ILE A 1 197 ? 16.279 5.176 4.369 1.00 95.31 197 ILE A C 1
ATOM 1483 O O . ILE A 1 197 ? 16.859 5.990 3.653 1.00 95.31 197 ILE A O 1
ATOM 1487 N N . PHE A 1 198 ? 15.984 5.419 5.642 1.00 94.44 198 PHE A N 1
ATOM 1488 C CA . PHE A 1 198 ? 16.274 6.689 6.305 1.00 94.44 198 PHE A CA 1
ATOM 1489 C C . PHE A 1 198 ? 16.561 6.509 7.800 1.00 94.44 198 PHE A C 1
ATOM 1491 O O . PHE A 1 198 ? 16.339 5.439 8.372 1.00 94.44 198 PHE A O 1
ATOM 1498 N N . GLY A 1 199 ? 17.062 7.564 8.434 1.00 91.38 199 GLY A N 1
ATOM 1499 C CA . GLY A 1 199 ? 17.367 7.603 9.861 1.00 91.38 199 GLY A CA 1
ATOM 1500 C C . GLY A 1 199 ? 18.866 7.716 10.157 1.00 91.38 199 GLY A C 1
ATOM 1501 O O . GLY A 1 199 ? 19.665 7.987 9.259 1.00 91.38 199 GLY A O 1
ATOM 1502 N N . PRO A 1 200 ? 19.269 7.550 11.428 1.00 86.06 200 PRO A N 1
ATOM 1503 C CA . PRO A 1 200 ? 20.656 7.734 11.835 1.00 86.06 200 PRO A CA 1
ATOM 1504 C C . PRO A 1 200 ? 21.610 6.800 11.084 1.00 86.06 200 PRO A C 1
ATOM 1506 O O . PRO A 1 200 ? 21.348 5.608 10.936 1.00 86.06 200 PRO A O 1
ATOM 1509 N N . GLY A 1 201 ? 22.740 7.351 10.635 1.00 83.81 201 GLY A N 1
ATOM 1510 C CA . GLY A 1 201 ? 23.730 6.619 9.840 1.00 83.81 201 GLY A CA 1
ATOM 1511 C C . GLY A 1 201 ? 23.407 6.532 8.344 1.00 83.81 201 GLY A C 1
ATOM 1512 O O . GLY A 1 201 ? 24.124 5.844 7.623 1.00 83.81 201 GLY A O 1
ATOM 1513 N N . ASN A 1 202 ? 22.363 7.223 7.874 1.00 87.00 202 ASN A N 1
ATOM 1514 C CA . ASN A 1 202 ? 22.065 7.427 6.459 1.00 87.00 202 ASN A CA 1
ATOM 1515 C C . ASN A 1 202 ? 22.103 8.930 6.127 1.00 87.00 202 ASN A C 1
ATOM 1517 O O . ASN A 1 202 ? 21.758 9.758 6.972 1.00 87.00 202 ASN A O 1
ATOM 1521 N N . ASP A 1 203 ? 22.470 9.280 4.893 1.00 90.19 203 ASP A N 1
ATOM 1522 C CA . ASP A 1 203 ? 22.388 10.661 4.391 1.00 90.19 203 ASP A CA 1
ATOM 1523 C C . ASP A 1 203 ? 20.932 11.163 4.331 1.00 90.19 203 ASP A C 1
ATOM 1525 O O . ASP A 1 203 ? 20.664 12.364 4.346 1.00 90.19 203 ASP A O 1
ATOM 1529 N N . CYS A 1 204 ? 19.975 10.234 4.301 1.00 92.31 204 CYS A N 1
ATOM 1530 C CA . CYS A 1 204 ? 18.554 10.494 4.388 1.00 92.31 204 CYS A CA 1
ATOM 1531 C C . CYS A 1 204 ? 18.048 10.436 5.831 1.00 92.31 204 CYS A C 1
ATOM 1533 O O . CYS A 1 204 ? 17.970 9.363 6.428 1.00 92.31 204 CYS A O 1
ATOM 1535 N N . THR A 1 205 ? 17.638 11.575 6.389 1.00 89.75 205 THR A N 1
ATOM 1536 C CA . THR A 1 205 ? 17.150 11.666 7.779 1.00 89.75 205 THR A CA 1
ATOM 1537 C C . THR A 1 205 ? 15.683 12.076 7.880 1.00 89.75 205 THR A C 1
ATOM 1539 O O . THR A 1 205 ? 14.957 11.509 8.692 1.00 89.75 205 THR A O 1
ATOM 1542 N N . GLU A 1 206 ? 15.219 12.995 7.032 1.00 89.62 206 GLU A N 1
ATOM 1543 C CA . GLU A 1 206 ? 13.813 13.407 6.945 1.00 89.62 206 GLU A CA 1
ATOM 1544 C C . GLU A 1 206 ? 13.360 13.454 5.474 1.00 89.62 206 GLU A C 1
ATOM 1546 O O . GLU A 1 206 ? 13.401 14.510 4.842 1.00 89.62 206 GLU A O 1
ATOM 1551 N N . PRO A 1 207 ? 12.950 12.314 4.889 1.00 94.56 207 PRO A N 1
ATOM 1552 C CA . PRO A 1 207 ? 12.555 12.276 3.487 1.00 94.56 207 PRO A CA 1
ATOM 1553 C C . PRO A 1 207 ? 11.264 13.084 3.246 1.00 94.56 207 PRO A C 1
ATOM 1555 O O . PRO A 1 207 ? 10.249 12.810 3.900 1.00 94.56 207 PRO A O 1
ATOM 1558 N N . PRO A 1 208 ? 11.241 14.045 2.299 1.00 96.75 208 PRO A N 1
ATOM 1559 C CA . PRO A 1 208 ? 10.022 14.748 1.915 1.00 96.75 208 PRO A CA 1
ATOM 1560 C C . PRO A 1 208 ? 9.012 13.801 1.257 1.00 96.75 208 PRO A C 1
ATOM 1562 O O . PRO A 1 208 ? 9.376 12.771 0.691 1.00 96.75 208 PRO A O 1
ATOM 1565 N N . PHE A 1 209 ? 7.730 14.167 1.302 1.00 98.12 209 PHE A N 1
ATOM 1566 C CA . PHE A 1 209 ? 6.674 13.451 0.583 1.00 98.12 209 PHE A CA 1
ATOM 1567 C C . PHE A 1 209 ? 6.604 13.918 -0.869 1.00 98.12 209 PHE A C 1
ATOM 1569 O O . PHE A 1 209 ? 6.473 15.115 -1.124 1.00 98.12 209 PHE A O 1
ATOM 1576 N N . ILE A 1 210 ? 6.625 12.971 -1.803 1.00 98.31 210 ILE A N 1
ATOM 1577 C CA . ILE A 1 210 ? 6.525 13.213 -3.242 1.00 98.31 210 ILE A CA 1
ATOM 1578 C C . ILE A 1 210 ? 5.301 12.472 -3.775 1.00 98.31 210 ILE A C 1
ATOM 1580 O O . ILE A 1 210 ? 5.148 11.268 -3.563 1.00 98.31 210 ILE A O 1
ATOM 1584 N N . LEU A 1 211 ? 4.421 13.189 -4.478 1.00 98.31 211 LEU A N 1
ATOM 1585 C CA . LEU A 1 211 ? 3.334 12.556 -5.218 1.00 98.31 211 LEU A CA 1
ATOM 1586 C C . LEU A 1 211 ? 3.915 11.795 -6.405 1.00 98.31 211 LEU A C 1
ATOM 1588 O O . LEU A 1 211 ? 4.710 12.328 -7.178 1.00 98.31 211 LEU A O 1
ATOM 1592 N N . THR A 1 212 ? 3.501 10.546 -6.537 1.00 98.31 212 THR A N 1
ATOM 1593 C CA . THR A 1 212 ? 4.036 9.594 -7.506 1.00 98.31 212 THR A CA 1
ATOM 1594 C C . THR A 1 212 ? 2.903 8.859 -8.202 1.00 98.31 212 THR A C 1
ATOM 1596 O O . THR A 1 212 ? 1.727 8.972 -7.841 1.00 98.31 212 THR A O 1
ATOM 1599 N N . ARG A 1 213 ? 3.273 8.101 -9.225 1.00 96.31 213 ARG A N 1
ATOM 1600 C CA . ARG A 1 213 ? 2.440 7.064 -9.826 1.00 96.31 213 ARG A CA 1
ATOM 1601 C C . ARG A 1 213 ? 3.131 5.711 -9.655 1.00 96.31 213 ARG A C 1
ATOM 1603 O O . ARG A 1 213 ? 4.355 5.649 -9.622 1.00 96.31 213 ARG A O 1
ATOM 1610 N N . LEU A 1 214 ? 2.358 4.626 -9.598 1.00 96.00 214 LEU A N 1
ATOM 1611 C CA . LEU A 1 214 ? 2.913 3.273 -9.420 1.00 96.00 214 LEU A CA 1
ATOM 1612 C C . LEU A 1 214 ? 3.894 2.899 -10.545 1.00 96.00 214 LEU A C 1
ATOM 1614 O O . LEU A 1 214 ? 4.942 2.308 -10.322 1.00 96.00 214 LEU A O 1
ATOM 1618 N N . THR A 1 215 ? 3.562 3.254 -11.783 1.00 95.75 215 THR A N 1
ATOM 1619 C CA . THR A 1 215 ? 4.405 3.024 -12.970 1.00 95.75 215 THR A CA 1
ATOM 1620 C C . THR A 1 215 ? 5.521 4.076 -13.103 1.00 95.75 215 THR A C 1
ATOM 1622 O O . THR A 1 215 ? 5.446 5.128 -12.490 1.00 95.75 215 THR A O 1
ATOM 1625 N N . GLY A 1 216 ? 6.487 3.894 -14.004 1.00 93.06 216 GLY A N 1
ATOM 1626 C CA . GLY A 1 216 ? 7.532 4.892 -14.287 1.00 93.06 216 GLY A CA 1
ATOM 1627 C C . GLY A 1 216 ? 8.871 4.522 -13.652 1.00 93.06 216 GLY A C 1
ATOM 1628 O O . GLY A 1 216 ? 9.302 5.127 -12.681 1.00 93.06 216 GLY A O 1
ATOM 1629 N N . GLY A 1 217 ? 9.525 3.503 -14.206 1.00 95.62 217 GLY A N 1
ATOM 1630 C CA . GLY A 1 217 ? 10.692 2.859 -13.593 1.00 95.62 217 GLY A CA 1
ATOM 1631 C C . GLY A 1 217 ? 10.320 1.714 -12.647 1.00 95.62 217 GLY A C 1
ATOM 1632 O O . GLY A 1 217 ? 11.174 1.245 -11.904 1.00 95.62 217 GLY A O 1
ATOM 1633 N N . ALA A 1 218 ? 9.064 1.259 -12.680 1.00 97.19 218 ALA A N 1
ATOM 1634 C CA . ALA A 1 218 ? 8.613 0.081 -11.955 1.00 97.19 218 ALA A CA 1
ATOM 1635 C C . ALA A 1 218 ? 9.279 -1.188 -12.497 1.00 97.19 218 ALA A C 1
ATOM 1637 O O . ALA A 1 218 ? 9.548 -1.294 -13.703 1.00 97.19 218 ALA A O 1
ATOM 1638 N N . THR A 1 219 ? 9.495 -2.158 -11.612 1.00 97.00 219 THR A N 1
ATOM 1639 C CA . THR A 1 219 ? 10.160 -3.426 -11.918 1.00 97.00 219 THR A CA 1
ATOM 1640 C C . THR A 1 219 ? 9.220 -4.614 -11.712 1.00 97.00 219 THR A C 1
ATOM 1642 O O . THR A 1 219 ? 8.278 -4.566 -10.921 1.00 97.00 219 THR A O 1
ATOM 1645 N N . ILE A 1 220 ? 9.457 -5.676 -12.477 1.00 96.44 220 ILE A N 1
ATOM 1646 C CA . ILE A 1 220 ? 8.888 -7.015 -12.293 1.00 96.44 220 ILE A CA 1
ATOM 1647 C C . ILE A 1 220 ? 10.038 -8.018 -12.203 1.00 96.44 220 ILE A C 1
ATOM 1649 O O . ILE A 1 220 ? 11.118 -7.766 -12.739 1.00 96.44 220 ILE A O 1
ATOM 1653 N N . ASP A 1 221 ? 9.815 -9.160 -11.558 1.00 94.94 221 ASP A N 1
ATOM 1654 C CA . ASP A 1 221 ? 10.826 -10.207 -11.462 1.00 94.94 221 ASP A CA 1
ATOM 1655 C C . ASP A 1 221 ? 11.181 -10.794 -12.835 1.00 94.94 221 ASP A C 1
ATOM 1657 O O . ASP A 1 221 ? 10.334 -11.300 -13.578 1.00 94.94 221 ASP A O 1
ATOM 1661 N N . LYS A 1 222 ? 12.477 -10.809 -13.140 1.00 95.94 222 LYS A N 1
ATOM 1662 C CA . LYS A 1 222 ? 13.073 -11.665 -14.164 1.00 95.94 222 LYS A CA 1
ATOM 1663 C C . LYS A 1 222 ? 13.776 -12.827 -13.489 1.00 95.94 222 LYS A C 1
ATOM 1665 O O . LYS A 1 222 ? 14.689 -12.619 -12.692 1.00 95.94 222 LYS A O 1
ATOM 1670 N N . ILE A 1 223 ? 13.387 -14.039 -13.868 1.00 96.56 223 ILE A N 1
ATOM 1671 C CA . ILE A 1 223 ? 13.994 -15.274 -13.377 1.00 96.56 223 ILE A CA 1
ATOM 1672 C C . ILE A 1 223 ? 15.050 -15.772 -14.366 1.00 96.56 223 ILE A C 1
ATOM 1674 O O . ILE A 1 223 ? 14.820 -15.826 -15.575 1.00 96.56 223 ILE A O 1
ATOM 1678 N N . SER A 1 224 ? 16.210 -16.154 -13.845 1.00 95.19 224 SER A N 1
ATOM 1679 C CA . SER A 1 224 ? 17.283 -16.844 -14.568 1.00 95.19 224 SER A CA 1
ATOM 1680 C C . SER A 1 224 ? 17.790 -18.028 -13.745 1.00 95.19 224 SER A C 1
ATOM 1682 O O . SER A 1 224 ? 17.562 -18.086 -12.541 1.00 95.19 224 SER A O 1
ATOM 1684 N N . ILE A 1 225 ? 18.466 -18.992 -14.372 1.00 96.44 225 ILE A N 1
ATOM 1685 C CA . ILE A 1 225 ? 19.151 -20.069 -13.644 1.00 96.44 225 ILE A CA 1
ATOM 1686 C C . ILE A 1 225 ? 20.596 -19.641 -13.405 1.00 96.44 225 ILE A C 1
ATOM 1688 O O . ILE A 1 225 ? 21.312 -19.319 -14.357 1.00 96.44 225 ILE A O 1
ATOM 1692 N N . SER A 1 226 ? 21.037 -19.638 -12.147 1.00 94.06 226 SER A N 1
ATOM 1693 C CA . SER A 1 226 ? 22.438 -19.371 -11.824 1.00 94.06 226 SER A CA 1
ATOM 1694 C C . SER A 1 226 ? 23.318 -20.498 -12.354 1.00 94.06 226 SER A C 1
ATOM 1696 O O . SER A 1 226 ? 23.141 -21.661 -11.994 1.00 94.06 226 SER A O 1
ATOM 1698 N N . SER A 1 227 ? 24.326 -20.149 -13.153 1.00 93.12 227 SER A N 1
ATOM 1699 C CA . SER A 1 227 ? 25.342 -21.102 -13.610 1.00 93.12 227 SER A CA 1
ATOM 1700 C C . SER A 1 227 ? 26.247 -21.603 -12.480 1.00 93.12 227 SER A C 1
ATOM 1702 O O . SER A 1 227 ? 26.893 -22.633 -12.642 1.00 93.12 227 SER A O 1
ATOM 1704 N N . GLN A 1 228 ? 26.299 -20.902 -11.340 1.00 93.12 228 GLN A N 1
ATOM 1705 C CA . GLN A 1 228 ? 27.108 -21.310 -10.188 1.00 93.12 228 GLN A CA 1
ATOM 1706 C C . GLN A 1 228 ? 26.370 -22.288 -9.277 1.00 93.12 228 GLN A C 1
ATOM 1708 O O . GLN A 1 228 ? 26.982 -23.219 -8.762 1.00 93.12 228 GLN A O 1
ATOM 1713 N N . THR A 1 229 ? 25.076 -22.061 -9.036 1.00 93.56 229 THR A N 1
ATOM 1714 C CA . THR A 1 229 ? 24.309 -22.849 -8.058 1.00 93.56 229 THR A CA 1
ATOM 1715 C C . THR A 1 229 ? 23.337 -23.833 -8.700 1.00 93.56 229 THR A C 1
ATOM 1717 O O . THR A 1 229 ? 22.853 -24.724 -8.012 1.00 93.56 229 THR A O 1
ATOM 1720 N N . GLY A 1 230 ? 23.027 -23.681 -9.991 1.00 94.44 230 GLY A N 1
ATOM 1721 C CA . GLY A 1 230 ? 22.003 -24.467 -10.683 1.00 94.44 230 GLY A CA 1
ATOM 1722 C C . GLY A 1 230 ? 20.566 -24.134 -10.261 1.00 94.44 230 GLY A C 1
ATOM 1723 O O . GLY A 1 230 ? 19.635 -24.784 -10.729 1.00 94.44 230 GLY A O 1
ATOM 1724 N N . PHE A 1 231 ? 20.365 -23.132 -9.399 1.00 95.12 231 PHE A N 1
ATOM 1725 C CA . PHE A 1 231 ? 19.050 -22.744 -8.887 1.00 95.12 231 PHE A CA 1
ATOM 1726 C C . PHE A 1 231 ? 18.532 -21.449 -9.529 1.00 95.12 231 PHE A C 1
ATOM 1728 O O . PHE A 1 231 ? 19.334 -20.623 -9.982 1.00 95.12 231 PHE A O 1
ATOM 1735 N N . PRO A 1 232 ? 17.200 -21.239 -9.547 1.00 95.94 232 PRO A N 1
ATOM 1736 C CA . PRO A 1 232 ? 16.611 -19.972 -9.958 1.00 95.94 232 PRO A CA 1
ATOM 1737 C C . PRO A 1 232 ? 17.120 -18.787 -9.127 1.00 95.94 232 PRO A C 1
ATOM 1739 O O . PRO A 1 232 ? 17.222 -18.864 -7.903 1.00 95.94 232 PRO A O 1
ATOM 1742 N N . THR A 1 233 ? 17.385 -17.674 -9.801 1.00 94.75 233 THR A N 1
ATOM 1743 C CA . THR A 1 233 ? 17.690 -16.361 -9.225 1.00 94.75 233 THR A CA 1
ATOM 1744 C C . THR A 1 233 ? 16.761 -15.314 -9.823 1.00 94.75 233 THR A C 1
ATOM 1746 O O . THR A 1 233 ? 16.434 -15.398 -11.007 1.00 94.75 233 THR A O 1
ATOM 1749 N N . SER A 1 234 ? 16.356 -14.326 -9.024 1.00 93.00 234 SER A N 1
ATOM 1750 C CA . SER A 1 234 ? 15.567 -13.183 -9.485 1.00 93.00 234 SER A CA 1
ATOM 1751 C C . SER A 1 234 ? 16.426 -11.929 -9.650 1.00 93.00 234 SER A C 1
ATOM 1753 O O . SER A 1 234 ? 17.438 -11.739 -8.971 1.00 93.00 234 SER A O 1
ATOM 1755 N N . SER A 1 235 ? 16.014 -11.077 -10.580 1.00 94.38 235 SER A N 1
ATOM 1756 C CA . SER A 1 235 ? 16.550 -9.734 -10.804 1.00 94.38 235 SER A CA 1
ATOM 1757 C C . SER A 1 235 ? 15.425 -8.804 -11.239 1.00 94.38 235 SER A C 1
ATOM 1759 O O . SER A 1 235 ? 14.464 -9.266 -11.853 1.00 94.38 235 SER A O 1
ATOM 1761 N N . ASP A 1 236 ? 15.580 -7.508 -10.999 1.00 94.94 236 ASP A N 1
ATOM 1762 C CA . ASP A 1 236 ? 14.624 -6.502 -11.452 1.00 94.94 236 ASP A CA 1
ATOM 1763 C C . ASP A 1 236 ? 14.623 -6.342 -12.981 1.00 94.94 236 ASP A C 1
ATOM 1765 O O . ASP A 1 236 ? 15.666 -6.140 -13.611 1.00 94.94 236 ASP A O 1
ATOM 1769 N N . LEU A 1 237 ? 13.434 -6.373 -13.584 1.00 97.06 237 LEU A N 1
ATOM 1770 C CA . LEU A 1 237 ? 13.201 -6.054 -14.991 1.00 97.06 237 LEU A CA 1
ATOM 1771 C C . LEU A 1 237 ? 12.261 -4.857 -15.119 1.00 97.06 237 LEU A C 1
ATOM 1773 O O . LEU A 1 237 ? 11.090 -4.924 -14.751 1.00 97.06 237 LEU A O 1
ATOM 1777 N N . VAL A 1 238 ? 12.746 -3.780 -15.735 1.00 97.44 238 VAL A N 1
ATOM 1778 C CA . VAL A 1 238 ? 11.902 -2.650 -16.148 1.00 97.44 238 VAL A CA 1
ATOM 1779 C C . VAL A 1 238 ? 11.201 -3.021 -17.456 1.00 97.44 238 VAL A C 1
ATOM 1781 O O . VAL A 1 238 ? 11.752 -2.862 -18.544 1.00 97.44 238 VAL A O 1
ATOM 1784 N N . ALA A 1 239 ? 9.991 -3.569 -17.352 1.00 97.25 239 ALA A N 1
ATOM 1785 C CA . ALA A 1 239 ? 9.214 -4.000 -18.512 1.00 97.25 239 ALA A CA 1
ATOM 1786 C C . ALA A 1 239 ? 8.348 -2.851 -19.079 1.00 97.25 239 ALA A C 1
ATOM 1788 O O . ALA A 1 239 ? 7.732 -2.117 -18.299 1.00 97.25 239 ALA A O 1
ATOM 1789 N N . PRO A 1 240 ? 8.229 -2.703 -20.416 1.00 96.88 240 PRO A N 1
ATOM 1790 C CA . PRO A 1 240 ? 7.434 -1.634 -21.030 1.00 96.88 240 PRO A CA 1
ATOM 1791 C C . PRO A 1 240 ? 5.937 -1.752 -20.709 1.00 96.88 240 PRO A C 1
ATOM 1793 O O . PRO A 1 240 ? 5.299 -0.748 -20.404 1.00 96.88 240 PRO A O 1
ATOM 1796 N N . GLY A 1 241 ? 5.387 -2.973 -20.686 1.00 95.25 241 GLY A N 1
ATOM 1797 C CA . GLY A 1 241 ? 3.983 -3.205 -20.324 1.00 95.25 241 GLY A CA 1
ATOM 1798 C C . GLY A 1 241 ? 3.658 -2.727 -18.906 1.00 95.25 241 GLY A C 1
ATOM 1799 O O . GLY A 1 241 ? 2.698 -1.992 -18.709 1.00 95.25 241 GLY A O 1
ATOM 1800 N N . LEU A 1 242 ? 4.529 -3.039 -17.939 1.00 95.19 242 LEU A N 1
ATOM 1801 C CA . LEU A 1 242 ? 4.392 -2.598 -16.546 1.00 95.19 242 LEU A CA 1
ATOM 1802 C C . LEU A 1 242 ? 4.445 -1.070 -16.397 1.00 95.19 242 LEU A C 1
ATOM 1804 O O . LEU A 1 242 ? 3.862 -0.512 -15.475 1.00 95.19 242 LEU A O 1
ATOM 1808 N N . ASN A 1 243 ? 5.166 -0.391 -17.288 1.00 96.75 243 ASN A N 1
ATOM 1809 C CA . ASN A 1 243 ? 5.413 1.045 -17.213 1.00 96.75 243 ASN A CA 1
ATOM 1810 C C . ASN A 1 243 ? 4.546 1.872 -18.170 1.00 96.75 243 ASN A C 1
ATOM 1812 O O . ASN A 1 243 ? 4.742 3.085 -18.264 1.00 96.75 243 ASN A O 1
ATOM 1816 N N . THR A 1 244 ? 3.586 1.251 -18.862 1.00 95.06 244 THR A N 1
ATOM 1817 C CA . THR A 1 244 ? 2.713 1.958 -19.805 1.00 95.06 244 THR A CA 1
ATOM 1818 C C . THR A 1 244 ? 1.779 2.912 -19.051 1.00 95.06 244 THR A C 1
ATOM 1820 O O . THR A 1 244 ? 1.035 2.482 -18.165 1.00 95.06 244 THR A O 1
ATOM 1823 N N . PRO A 1 245 ? 1.792 4.219 -19.367 1.00 91.00 245 PRO A N 1
ATOM 1824 C CA . PRO A 1 245 ? 1.013 5.200 -18.635 1.00 91.00 245 PRO A CA 1
ATOM 1825 C C . PRO A 1 245 ? -0.434 5.286 -19.122 1.00 91.00 245 PRO A C 1
ATOM 1827 O O . PRO A 1 245 ? -0.776 6.157 -19.913 1.00 91.00 245 PRO A O 1
ATOM 1830 N N . ILE A 1 246 ? -1.279 4.372 -18.645 1.00 90.75 246 ILE A N 1
ATOM 1831 C CA . ILE A 1 246 ? -2.685 4.285 -19.072 1.00 90.75 246 ILE A CA 1
ATOM 1832 C C . ILE A 1 246 ? -3.603 5.174 -18.216 1.00 90.75 246 ILE A C 1
ATOM 1834 O O . ILE A 1 246 ? -4.505 5.814 -18.745 1.00 90.75 246 ILE A O 1
ATOM 1838 N N . ASN A 1 247 ? -3.349 5.234 -16.905 1.00 89.38 247 ASN A N 1
ATOM 1839 C CA . ASN A 1 247 ? -4.173 5.942 -15.925 1.00 89.38 247 ASN A CA 1
ATOM 1840 C C . ASN A 1 247 ? -3.348 6.912 -15.063 1.00 89.38 247 ASN A C 1
ATOM 1842 O O . ASN A 1 247 ? -2.133 6.744 -14.876 1.00 89.38 247 ASN A O 1
ATOM 1846 N N . GLY A 1 248 ? -4.049 7.891 -14.485 1.00 89.25 248 GLY A N 1
ATOM 1847 C CA . GLY A 1 248 ? -3.500 8.866 -13.544 1.00 89.25 248 GLY A CA 1
ATOM 1848 C C . GLY A 1 248 ? -2.713 10.005 -14.201 1.00 89.25 248 GLY A C 1
ATOM 1849 O O . GLY A 1 248 ? -2.730 10.198 -15.415 1.00 89.25 248 GLY A O 1
ATOM 1850 N N . ILE A 1 249 ? -2.014 10.786 -13.376 1.00 94.00 249 ILE A N 1
ATOM 1851 C CA . ILE A 1 249 ? -1.236 11.947 -13.823 1.00 94.00 249 ILE A CA 1
ATOM 1852 C C . ILE A 1 249 ? 0.118 11.467 -14.362 1.00 94.00 249 ILE A C 1
ATOM 1854 O O . ILE A 1 249 ? 0.997 11.070 -13.600 1.00 94.00 249 ILE A O 1
ATOM 1858 N N . ILE A 1 250 ? 0.291 11.507 -15.685 1.00 93.00 250 ILE A N 1
ATOM 1859 C CA . ILE A 1 250 ? 1.472 10.959 -16.381 1.00 93.00 250 ILE A CA 1
ATOM 1860 C C . ILE A 1 250 ? 2.759 11.736 -16.061 1.00 93.00 250 ILE A C 1
ATOM 1862 O O . ILE A 1 250 ? 3.844 11.163 -16.108 1.00 93.00 250 ILE A O 1
ATOM 1866 N N . SER A 1 251 ? 2.651 13.019 -15.705 1.00 95.25 251 SER A N 1
ATOM 1867 C CA . SER A 1 251 ? 3.797 13.867 -15.359 1.00 95.25 251 SER A CA 1
ATOM 1868 C C . SER A 1 251 ? 4.399 13.587 -13.978 1.00 95.25 251 SER A C 1
ATOM 1870 O O . SER A 1 251 ? 5.476 14.103 -13.685 1.00 95.25 251 SER A O 1
ATOM 1872 N N . LEU A 1 252 ? 3.739 12.791 -13.126 1.00 97.56 252 LEU A N 1
ATOM 1873 C CA . LEU A 1 252 ? 4.300 12.406 -11.830 1.00 97.56 252 LEU A CA 1
ATOM 1874 C C . LEU A 1 252 ? 5.452 11.399 -12.001 1.00 97.56 252 LEU A C 1
ATOM 1876 O O . LEU A 1 252 ? 5.370 10.521 -12.867 1.00 97.56 252 LEU A O 1
ATOM 1880 N N . PRO A 1 253 ? 6.503 11.470 -11.161 1.00 97.75 253 PRO A N 1
ATOM 1881 C CA . PRO A 1 253 ? 7.554 10.458 -11.137 1.00 97.75 253 PRO A CA 1
ATOM 1882 C C . PRO A 1 253 ? 7.011 9.104 -10.653 1.00 97.75 253 PRO A C 1
ATOM 1884 O O . PRO A 1 253 ? 5.969 9.032 -9.996 1.00 97.75 253 PRO A O 1
ATOM 1887 N N . GLY A 1 254 ? 7.714 8.019 -10.982 1.00 97.44 254 GLY A N 1
ATOM 1888 C CA . GLY A 1 254 ? 7.337 6.685 -10.519 1.00 97.44 254 GLY A CA 1
ATOM 1889 C C . GLY A 1 254 ? 7.797 6.384 -9.095 1.00 97.44 254 GLY A C 1
ATOM 1890 O O . GLY A 1 254 ? 8.822 6.896 -8.651 1.00 97.44 254 GLY A O 1
ATOM 1891 N N . GLU A 1 255 ? 7.069 5.512 -8.396 1.00 97.12 255 GLU A N 1
ATOM 1892 C CA . GLU A 1 255 ? 7.378 5.130 -7.008 1.00 97.12 255 GLU A CA 1
ATOM 1893 C C . GLU A 1 255 ? 8.797 4.582 -6.834 1.00 97.12 255 GLU A C 1
ATOM 1895 O O . GLU A 1 255 ? 9.553 5.081 -6.001 1.00 97.12 255 GLU A O 1
ATOM 1900 N N . THR A 1 256 ? 9.167 3.583 -7.643 1.00 96.81 256 THR A N 1
ATOM 1901 C CA . THR A 1 256 ? 10.442 2.860 -7.530 1.00 96.81 256 THR A CA 1
ATOM 1902 C C . THR A 1 256 ? 11.665 3.786 -7.570 1.00 96.81 256 THR A C 1
ATOM 1904 O O . THR A 1 256 ? 12.477 3.720 -6.646 1.00 96.81 256 THR A O 1
ATOM 1907 N N . PRO A 1 257 ? 11.843 4.670 -8.575 1.00 97.25 257 PRO A N 1
ATOM 1908 C CA . PRO A 1 257 ? 12.990 5.577 -8.592 1.00 97.25 257 PRO A CA 1
ATOM 1909 C C . PRO A 1 257 ? 12.916 6.692 -7.540 1.00 97.25 257 PRO A C 1
ATOM 1911 O O . PRO A 1 257 ? 13.964 7.229 -7.179 1.00 97.25 257 PRO A O 1
ATOM 1914 N N . THR A 1 258 ? 11.723 7.062 -7.062 1.00 98.00 258 THR A N 1
ATOM 1915 C CA . THR A 1 258 ? 11.555 8.067 -6.002 1.00 98.00 258 THR A CA 1
ATOM 1916 C C . THR A 1 258 ? 11.990 7.503 -4.652 1.00 98.00 258 THR A C 1
ATOM 1918 O O . THR A 1 258 ? 12.901 8.045 -4.032 1.00 98.00 258 THR A O 1
ATOM 1921 N N . SER A 1 259 ? 11.440 6.365 -4.218 1.00 96.12 259 SER A N 1
ATOM 1922 C CA . SER A 1 259 ? 11.760 5.799 -2.898 1.00 96.12 259 SER A CA 1
ATOM 1923 C C . SER A 1 259 ? 13.141 5.130 -2.819 1.00 96.12 259 SER A C 1
ATOM 1925 O O . SER A 1 259 ? 13.570 4.719 -1.739 1.00 96.12 259 SER A O 1
ATOM 1927 N N . ALA A 1 260 ? 13.835 4.988 -3.952 1.00 95.19 260 ALA A N 1
ATOM 1928 C CA . ALA A 1 260 ? 15.251 4.627 -4.003 1.00 95.19 260 ALA A CA 1
ATOM 1929 C C . ALA A 1 260 ? 16.175 5.800 -3.616 1.00 95.19 260 ALA A C 1
ATOM 1931 O O . ALA A 1 260 ? 17.344 5.585 -3.295 1.00 95.19 260 ALA A O 1
ATOM 1932 N N . LYS A 1 261 ? 15.664 7.037 -3.657 1.00 95.06 261 LYS A N 1
ATOM 1933 C CA . LYS A 1 261 ? 16.345 8.254 -3.194 1.00 95.06 261 LYS A CA 1
ATOM 1934 C C . LYS A 1 261 ? 15.885 8.595 -1.778 1.00 95.06 261 LYS A C 1
ATOM 1936 O O . LYS A 1 261 ? 15.115 7.862 -1.171 1.00 95.06 261 LYS A O 1
ATOM 1941 N N . CYS A 1 262 ? 16.315 9.738 -1.252 1.00 95.75 262 CYS A N 1
ATOM 1942 C CA . CYS A 1 262 ? 15.791 10.259 0.007 1.00 95.75 262 CYS A CA 1
ATOM 1943 C C . CYS A 1 262 ? 14.418 10.929 -0.171 1.00 95.75 262 CYS A C 1
ATOM 1945 O O . CYS A 1 262 ? 14.266 12.115 0.090 1.00 95.75 262 CYS A O 1
ATOM 1947 N N . GLU A 1 263 ? 13.422 10.197 -0.666 1.00 97.75 263 GLU A N 1
ATOM 1948 C CA . GLU A 1 263 ? 12.075 10.718 -0.924 1.00 97.75 263 GLU A CA 1
ATOM 1949 C C . GLU A 1 263 ? 11.025 9.667 -0.536 1.00 97.75 263 GLU A C 1
ATOM 1951 O O . GLU A 1 263 ? 11.178 8.483 -0.828 1.00 97.75 263 GLU A O 1
ATOM 1956 N N . THR A 1 264 ? 9.945 10.088 0.126 1.00 98.25 264 THR A N 1
ATOM 1957 C CA . THR A 1 264 ? 8.798 9.224 0.441 1.00 98.25 264 THR A CA 1
ATOM 1958 C C . THR A 1 264 ? 7.810 9.275 -0.716 1.00 98.25 264 THR A C 1
ATOM 1960 O O . THR A 1 264 ? 7.163 10.302 -0.932 1.00 98.25 264 THR A O 1
ATOM 1963 N N . ALA A 1 265 ? 7.672 8.172 -1.447 1.00 98.56 265 ALA A N 1
ATOM 1964 C CA . ALA A 1 265 ? 6.728 8.066 -2.553 1.00 98.56 265 ALA A CA 1
ATOM 1965 C C . ALA A 1 265 ? 5.297 7.895 -2.023 1.00 98.56 265 ALA A C 1
ATOM 1967 O O . ALA A 1 265 ? 5.035 7.028 -1.188 1.00 98.56 265 ALA A O 1
ATOM 1968 N N . VAL A 1 266 ? 4.374 8.723 -2.508 1.00 98.50 266 VAL A N 1
ATOM 1969 C CA . VAL A 1 266 ? 2.939 8.660 -2.203 1.00 98.50 266 VAL A CA 1
ATOM 1970 C C . VAL A 1 266 ? 2.189 8.476 -3.516 1.00 98.50 266 VAL A C 1
ATOM 1972 O O . VAL A 1 266 ? 2.158 9.397 -4.335 1.00 98.50 266 VAL A O 1
ATOM 1975 N N . SER A 1 267 ? 1.600 7.304 -3.736 1.00 98.06 267 SER A N 1
ATOM 1976 C CA . SER A 1 267 ? 0.760 7.030 -4.907 1.00 98.06 267 SER A CA 1
ATOM 1977 C C . SER A 1 267 ? -0.695 6.846 -4.506 1.00 98.06 267 SER A C 1
ATOM 1979 O O . SER A 1 267 ? -1.014 6.236 -3.486 1.00 98.06 267 SER A O 1
ATOM 1981 N N . ILE A 1 268 ? -1.584 7.365 -5.347 1.00 97.19 268 ILE A N 1
ATOM 1982 C CA . ILE A 1 268 ? -3.032 7.209 -5.221 1.00 97.19 268 ILE A CA 1
ATOM 1983 C C . ILE A 1 268 ? -3.471 6.151 -6.233 1.00 97.19 268 ILE A C 1
ATOM 1985 O O . ILE A 1 268 ? -3.076 6.215 -7.400 1.00 97.19 268 ILE A O 1
ATOM 1989 N N . PHE A 1 269 ? -4.281 5.192 -5.795 1.00 96.50 269 PHE A N 1
ATOM 1990 C CA . PHE A 1 269 ? -4.809 4.128 -6.644 1.00 96.50 269 PHE A CA 1
ATOM 1991 C C . PHE A 1 269 ? -6.340 4.098 -6.630 1.00 96.50 269 PHE A C 1
ATOM 1993 O O . PHE A 1 269 ? -6.978 4.585 -5.695 1.00 96.50 269 PHE A O 1
ATOM 2000 N N . SER A 1 270 ? -6.903 3.497 -7.678 1.00 95.81 270 SER A N 1
ATOM 2001 C CA . SER A 1 270 ? -8.325 3.177 -7.812 1.00 95.81 270 SER A CA 1
ATOM 2002 C C . SER A 1 270 ? -8.529 1.663 -7.741 1.00 95.81 270 SER A C 1
ATOM 2004 O O . SER A 1 270 ? -7.651 0.906 -8.163 1.00 95.81 270 SER A O 1
ATOM 2006 N N . VAL A 1 271 ? -9.678 1.226 -7.227 1.00 96.00 271 VAL A N 1
ATOM 2007 C CA . VAL A 1 271 ? -10.149 -0.171 -7.324 1.00 96.00 271 VAL A CA 1
ATOM 2008 C C . VAL A 1 271 ? -11.060 -0.403 -8.534 1.00 96.00 271 VAL A C 1
ATOM 2010 O O . VAL A 1 271 ? -11.434 -1.536 -8.798 1.00 96.00 271 VAL A O 1
ATOM 2013 N N . ASP A 1 272 ? -11.390 0.648 -9.285 1.00 93.56 272 ASP A N 1
ATOM 2014 C CA . ASP A 1 272 ? -11.952 0.539 -10.633 1.00 93.56 272 ASP A CA 1
ATOM 2015 C C . ASP A 1 272 ? -10.793 0.392 -11.628 1.00 93.56 272 ASP A C 1
ATOM 2017 O O . ASP A 1 272 ? -10.045 1.346 -11.872 1.00 93.56 272 ASP A O 1
ATOM 2021 N N . TYR A 1 273 ? -10.577 -0.838 -12.095 1.00 90.19 273 TYR A N 1
ATOM 2022 C CA . TYR A 1 273 ? -9.421 -1.239 -12.903 1.00 90.19 273 TYR A CA 1
ATOM 2023 C C . TYR A 1 273 ? -9.785 -1.599 -14.345 1.00 90.19 273 TYR A C 1
ATOM 2025 O O . TYR A 1 273 ? -8.944 -2.157 -15.061 1.00 90.19 273 TYR A O 1
ATOM 2033 N N . ASP A 1 274 ? -11.000 -1.269 -14.787 1.00 93.44 274 ASP A N 1
ATOM 2034 C CA . ASP A 1 274 ? -11.349 -1.396 -16.195 1.00 93.44 274 ASP A CA 1
ATOM 2035 C C . ASP A 1 274 ? -10.404 -0.541 -17.054 1.00 93.44 274 ASP A C 1
ATOM 2037 O O . ASP A 1 274 ? -9.945 0.545 -16.678 1.00 93.44 274 ASP A O 1
ATOM 2041 N N . ALA A 1 275 ? -10.061 -1.059 -18.234 1.00 93.44 275 ALA A N 1
ATOM 2042 C CA . ALA A 1 275 ? -9.233 -0.314 -19.170 1.00 93.44 275 ALA A CA 1
ATOM 2043 C C . ALA A 1 275 ? -9.969 0.969 -19.602 1.00 93.44 275 ALA A C 1
ATOM 2045 O O . ALA A 1 275 ? -11.180 0.918 -19.834 1.00 93.44 275 ALA A O 1
ATOM 2046 N N . PRO A 1 276 ? -9.271 2.110 -19.784 1.00 93.31 276 PRO A N 1
ATOM 2047 C CA . PRO A 1 276 ? -9.919 3.343 -20.214 1.00 93.31 276 PRO A CA 1
ATOM 2048 C C . PRO A 1 276 ? -10.744 3.132 -21.472 1.00 93.31 276 PRO A C 1
ATOM 2050 O O . PRO A 1 276 ? -10.268 2.516 -22.429 1.00 93.31 276 PRO A O 1
ATOM 2053 N N . ALA A 1 277 ? -11.948 3.703 -21.497 1.00 92.81 277 ALA A N 1
ATOM 2054 C CA . ALA A 1 277 ? -12.912 3.497 -22.575 1.00 92.81 277 ALA A CA 1
ATOM 2055 C C . ALA A 1 277 ? -12.311 3.731 -23.973 1.00 92.81 277 ALA A C 1
ATOM 2057 O O . ALA A 1 277 ? -12.547 2.948 -24.885 1.00 92.81 277 ALA A O 1
ATOM 2058 N N . ALA A 1 278 ? -11.460 4.751 -24.135 1.00 92.88 278 ALA A N 1
ATOM 2059 C CA . ALA A 1 278 ? -10.798 5.045 -25.408 1.00 92.88 278 ALA A CA 1
ATOM 2060 C C . ALA A 1 278 ? -9.853 3.925 -25.897 1.00 92.88 278 ALA A C 1
ATOM 2062 O O . ALA A 1 278 ? -9.665 3.769 -27.101 1.00 92.88 278 ALA A O 1
ATOM 2063 N N . ILE A 1 279 ? -9.270 3.146 -24.980 1.00 93.31 279 ILE A N 1
ATOM 2064 C CA . ILE A 1 279 ? -8.405 1.996 -25.284 1.00 93.31 279 ILE A CA 1
ATOM 2065 C C . ILE A 1 279 ? -9.235 0.716 -25.431 1.00 93.31 279 ILE A C 1
ATOM 2067 O O . ILE A 1 279 ? -8.963 -0.099 -26.311 1.00 93.31 279 ILE A O 1
ATOM 2071 N N . ALA A 1 280 ? -10.256 0.541 -24.589 1.00 94.94 280 ALA A N 1
ATOM 2072 C CA . ALA A 1 280 ? -11.100 -0.648 -24.582 1.00 94.94 280 ALA A CA 1
ATOM 2073 C C . ALA A 1 280 ? -12.058 -0.713 -25.785 1.00 94.94 280 ALA A C 1
ATOM 2075 O O . ALA A 1 280 ? -12.236 -1.787 -26.361 1.00 94.94 280 ALA A O 1
ATOM 2076 N N . ALA A 1 281 ? -12.641 0.417 -26.202 1.00 93.56 281 ALA A N 1
ATOM 2077 C CA . ALA A 1 281 ? -13.724 0.452 -27.186 1.00 93.56 281 ALA A CA 1
ATOM 2078 C C . ALA A 1 281 ? -13.362 -0.167 -28.552 1.00 93.56 281 ALA A C 1
ATOM 2080 O O . ALA A 1 281 ? -14.155 -0.965 -29.054 1.00 93.56 281 ALA A O 1
ATOM 2081 N N . PRO A 1 282 ? -12.183 0.089 -29.158 1.00 95.06 282 PRO A N 1
ATOM 2082 C CA . PRO A 1 282 ? -11.806 -0.573 -30.410 1.00 95.06 282 PRO A CA 1
ATOM 2083 C C . PRO A 1 282 ? -11.669 -2.098 -30.272 1.00 95.06 282 PRO A C 1
ATOM 2085 O O . PRO A 1 282 ? -12.022 -2.836 -31.192 1.00 95.06 282 PRO A O 1
ATOM 2088 N N . ILE A 1 283 ? -11.193 -2.581 -29.116 1.00 94.88 283 ILE A N 1
ATOM 2089 C CA . ILE A 1 283 ? -11.065 -4.017 -28.823 1.00 94.88 283 ILE A CA 1
ATOM 2090 C C . ILE A 1 283 ? -12.458 -4.631 -28.667 1.00 94.88 283 ILE A C 1
ATOM 2092 O O . ILE A 1 283 ? -12.763 -5.647 -29.287 1.00 94.88 283 ILE A O 1
ATOM 2096 N N . GLN A 1 284 ? -13.328 -3.987 -27.890 1.00 93.62 284 GLN A N 1
ATOM 2097 C CA . GLN A 1 284 ? -14.713 -4.415 -27.697 1.00 93.62 284 GLN A CA 1
ATOM 2098 C C . GLN A 1 284 ? -15.482 -4.447 -29.024 1.00 93.62 284 GLN A C 1
ATOM 2100 O O . GLN A 1 284 ? -16.174 -5.427 -29.295 1.00 93.62 284 GLN A O 1
ATOM 2105 N N . ALA A 1 285 ? -15.299 -3.443 -29.889 1.00 91.62 285 ALA A N 1
ATOM 2106 C CA . ALA A 1 285 ? -15.891 -3.398 -31.226 1.00 91.62 285 ALA A CA 1
ATOM 2107 C C . ALA A 1 285 ? -15.474 -4.601 -32.089 1.00 91.62 285 ALA A C 1
ATOM 2109 O O . ALA A 1 285 ? -16.303 -5.172 -32.796 1.00 91.62 285 ALA A O 1
ATOM 2110 N N . HIS A 1 286 ? -14.212 -5.031 -31.995 1.00 92.62 286 HIS A N 1
ATOM 2111 C CA . HIS A 1 286 ? -13.726 -6.218 -32.700 1.00 92.62 286 HIS A CA 1
ATOM 2112 C C . HIS A 1 286 ? -14.350 -7.523 -32.179 1.00 92.62 286 HIS A C 1
ATOM 2114 O O . HIS A 1 286 ? -14.514 -8.477 -32.937 1.00 92.62 286 HIS A O 1
ATOM 2120 N N . LEU A 1 287 ? -14.731 -7.561 -30.900 1.00 92.69 287 LEU A N 1
ATOM 2121 C CA . LEU A 1 287 ? -15.361 -8.720 -30.264 1.00 92.69 287 LEU A CA 1
ATOM 2122 C C . LEU A 1 287 ? -16.891 -8.759 -30.438 1.00 92.69 287 LEU A C 1
ATOM 2124 O O . LEU A 1 287 ? -17.505 -9.792 -30.166 1.00 92.69 287 LEU A O 1
ATOM 2128 N N . LEU A 1 288 ? -17.519 -7.684 -30.932 1.00 89.25 288 LEU A N 1
ATOM 2129 C CA . LEU A 1 288 ? -18.974 -7.614 -31.138 1.00 89.25 288 LEU A CA 1
ATOM 2130 C C . LEU A 1 288 ? -19.579 -8.819 -31.882 1.00 89.25 288 LEU A C 1
ATOM 2132 O O . LEU A 1 288 ? -20.613 -9.307 -31.420 1.00 89.25 288 LEU A O 1
ATOM 2136 N N . PRO A 1 289 ? -18.969 -9.365 -32.959 1.00 89.31 289 PRO A N 1
ATOM 2137 C CA . PRO A 1 289 ? -19.560 -10.484 -33.698 1.00 89.31 289 PRO A CA 1
ATOM 2138 C C . PRO A 1 289 ? -19.789 -11.754 -32.863 1.00 89.31 289 PRO A C 1
ATOM 2140 O O . PRO A 1 289 ? -20.633 -12.568 -33.230 1.00 89.31 289 PRO A O 1
ATOM 2143 N N . ILE A 1 290 ? -19.060 -11.930 -31.752 1.00 89.19 290 ILE A N 1
ATOM 2144 C CA . ILE A 1 290 ? -19.154 -13.111 -30.876 1.00 89.19 290 ILE A CA 1
ATOM 2145 C C . ILE A 1 290 ? -19.816 -12.825 -29.518 1.00 89.19 290 ILE A C 1
ATOM 2147 O O . ILE A 1 290 ? -20.148 -13.767 -28.804 1.00 89.19 290 ILE A O 1
ATOM 2151 N N . ILE A 1 291 ? -20.033 -11.553 -29.155 1.00 83.56 291 ILE A N 1
ATOM 2152 C CA . ILE A 1 291 ? -20.641 -11.149 -27.866 1.00 83.56 291 ILE A CA 1
ATOM 2153 C C . ILE A 1 291 ? -22.186 -11.105 -27.933 1.00 83.56 291 ILE A C 1
ATOM 2155 O O . ILE A 1 291 ? -22.863 -11.101 -26.905 1.00 83.56 291 ILE A O 1
ATOM 2159 N N . GLY A 1 292 ? -22.765 -11.214 -29.132 1.00 66.38 292 GLY A N 1
ATOM 2160 C CA . GLY A 1 292 ? -24.197 -11.430 -29.346 1.00 66.38 292 GLY A CA 1
ATOM 2161 C C . GLY A 1 292 ? -24.948 -10.156 -29.740 1.00 66.38 292 GLY A C 1
ATOM 2162 O O . GLY A 1 292 ? -24.956 -9.161 -29.019 1.00 66.38 292 GLY A O 1
ATOM 2163 N N . ASN A 1 293 ? -25.634 -10.229 -30.884 1.00 59.88 293 ASN A N 1
ATOM 2164 C CA . ASN A 1 293 ? -26.371 -9.161 -31.579 1.00 59.88 293 ASN A CA 1
ATOM 2165 C C . ASN A 1 293 ? -27.618 -8.611 -30.836 1.00 59.88 293 ASN A C 1
ATOM 2167 O O . ASN A 1 293 ? -28.658 -8.410 -31.458 1.00 59.88 293 ASN A O 1
ATOM 2171 N N . GLY A 1 294 ? -27.581 -8.380 -29.520 1.00 56.00 294 GLY A N 1
ATOM 2172 C CA . GLY A 1 294 ? -28.791 -7.945 -28.800 1.00 56.00 294 GLY A CA 1
ATOM 2173 C C . GLY A 1 294 ? -28.622 -7.259 -27.449 1.00 56.00 294 GLY A C 1
ATOM 2174 O O . GLY A 1 294 ? -29.623 -6.838 -26.875 1.00 56.00 294 GLY A O 1
ATOM 2175 N N . ARG A 1 295 ? -27.405 -7.106 -26.921 1.00 60.75 295 ARG A N 1
ATOM 2176 C CA . ARG A 1 295 ? -27.179 -6.275 -25.730 1.00 60.75 295 ARG A CA 1
ATOM 2177 C C . ARG A 1 295 ? -26.403 -5.041 -26.152 1.00 60.75 295 ARG A C 1
ATOM 2179 O O . ARG A 1 295 ? -25.203 -5.112 -26.381 1.00 60.75 295 ARG A O 1
ATOM 2186 N N . SER A 1 296 ? -27.133 -3.940 -26.320 1.00 53.00 296 SER A N 1
ATOM 2187 C CA . SER A 1 296 ? -26.557 -2.620 -26.566 1.00 53.00 296 SER A CA 1
ATOM 2188 C C . SER A 1 296 ? -25.507 -2.334 -25.495 1.00 53.00 296 SER A C 1
ATOM 2190 O O . SER A 1 296 ? -25.832 -2.326 -24.309 1.00 53.00 296 SER A O 1
ATOM 2192 N N . LEU A 1 297 ? -24.264 -2.117 -25.922 1.00 58.38 297 LEU A N 1
ATOM 2193 C CA . LEU A 1 297 ? -23.237 -1.476 -25.111 1.00 58.38 297 LEU A CA 1
ATOM 2194 C C . LEU A 1 297 ? -23.617 0.012 -25.067 1.00 58.38 297 LEU A C 1
ATOM 2196 O O . LEU A 1 297 ? -23.303 0.751 -25.998 1.00 58.38 297 LEU A O 1
ATOM 2200 N N . LEU A 1 298 ? -24.438 0.388 -24.082 1.00 52.84 298 LEU A N 1
ATOM 2201 C CA . LEU A 1 298 ? -24.652 1.785 -23.693 1.00 52.84 298 LEU A CA 1
ATOM 2202 C C . LEU A 1 298 ? -23.496 2.229 -22.800 1.00 52.84 298 LEU A C 1
ATOM 2204 O O . LEU A 1 298 ? -23.163 1.447 -21.881 1.00 52.84 298 LEU A O 1
#

InterPro domains:
  IPR002828 Survival protein SurE-like phosphatase/nucleotidase [PF01975] (66-196)
  IPR030048 Survival protein SurE [PTHR30457] (71-202)
  IPR036523 SurE-like phosphatase/nucleotid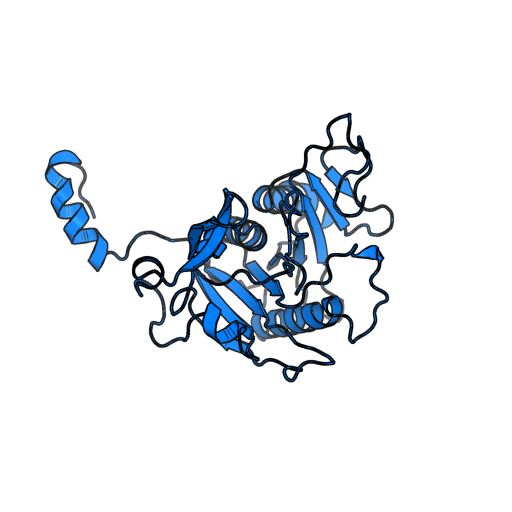ase superfamily [G3DSA:3.40.1210.10] (37-279)
  IPR036523 SurE-like phosphatase/nucleotidase superfamily [SSF64167] (61-239)

Organism: Grifola frondosa (NCBI:txid5627)

pLDDT: mean 83.21, std 20.27, range [21.17, 98.56]